Protein 1JFX (pdb70)

CATH classification: 3.20.20.80

Foldseek 3Di:
DCDAAKAFEDACVQPFFQLLQQVVLPHAAYEYEAEEAQDGGGPCQVVCVVRNVVSNHQYEYEYEYQCLRDALLNSLVSCCVTGQAAAADLRYAHYAYEYEQDPPDHGLNPDALVRSVRRVVNNQVNNCVSHVAQHAYEYELVSCCVNNVLALVCQVRHAYEYEDEDDPDGDDGPSHPHHQKYFHAQFDDTTRTPGGTTMMDGDDHPVVRSCNRRVND

Radius of gyration: 15.94 Å; Cα contac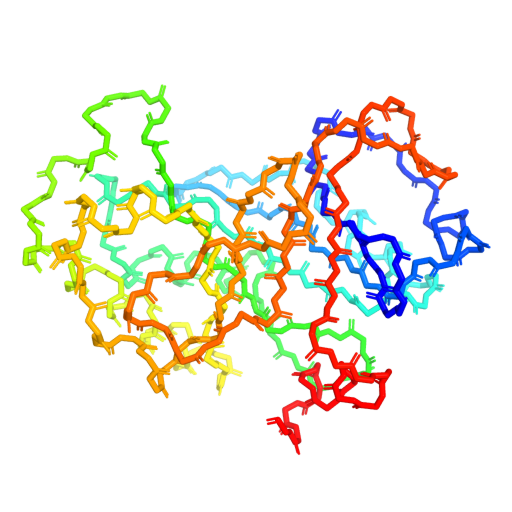ts (8 Å, |Δi|>4): 506; chains: 1; bounding box: 37×33×43 Å

Nearest PDB structures (foldseek):
  1jfx-assembly1_A  TM=1.005E+00  e=3.581E-49  Streptomyces coelicolor
  6zm8-assembly1_A  TM=9.809E-01  e=4.040E-29  Sodiomyces alcalophilus
  6zmv-assembly2_B  TM=9.741E-01  e=3.322E-28  Trichobolus zukalii
  2x8r-assembly6_F  TM=9.655E-01  e=2.732E-27  Aspergillus fumigatus Af293
  4kru-assembly1_A  TM=8.900E-01  e=1.847E-17  Clostridium phage phiSM101

Structure (mmCIF, N/CA/C/O backbone):
data_1JFX
#
_entry.id   1JFX
#
_cell.length_a   111.15
_cell.length_b   38.22
_cell.length_c   51.04
_cell.angle_alpha   90.00
_cell.angle_beta   108.36
_cell.angle_gamma   90.00
#
_symmetry.space_group_name_H-M   'C 1 2 1'
#
loop_
_entity.id
_entity.type
_entity.pdbx_description
1 polymer '1,4-beta-N-Acetylmuramidase M1'
2 non-polymer 'CHLORIDE ION'
3 water water
#
loop_
_atom_site.group_PDB
_atom_site.id
_atom_site.type_symbol
_atom_site.label_atom_id
_atom_site.label_alt_id
_atom_site.label_comp_id
_atom_site.label_asym_id
_atom_site.label_entity_id
_atom_site.label_seq_id
_atom_site.pdbx_PDB_ins_code
_atom_site.Cartn_x
_atom_site.Cartn_y
_atom_site.Cartn_z
_atom_site.occupancy
_atom_site.B_iso_or_equiv
_atom_site.auth_seq_id
_atom_site.auth_comp_id
_atom_site.auth_asym_id
_atom_site.auth_atom_id
_atom_site.pdbx_PDB_model_num
ATOM 1 N N . ASP A 1 1 ? 30.350 20.360 9.459 1.00 10.46 1 ASP A N 1
ATOM 2 C CA . ASP A 1 1 ? 30.894 19.201 8.694 1.00 9.49 1 ASP A CA 1
ATOM 3 C C . ASP A 1 1 ? 30.227 19.265 7.325 1.00 8.18 1 ASP A C 1
ATOM 4 O O . ASP A 1 1 ? 29.033 19.014 7.202 1.00 7.58 1 ASP A O 1
ATOM 9 N N . THR A 1 2 ? 31.010 19.608 6.302 1.00 8.40 2 THR A N 1
ATOM 10 C CA . THR A 1 2 ? 30.480 19.765 4.952 1.00 7.16 2 THR A CA 1
ATOM 11 C C . THR A 1 2 ? 30.518 18.494 4.121 1.00 6.07 2 THR A C 1
ATOM 12 O O . THR A 1 2 ? 30.209 18.530 2.927 1.00 7.64 2 THR A O 1
ATOM 16 N N . SER A 1 3 ? 30.869 17.373 4.740 1.00 6.64 3 SER A N 1
ATOM 17 C CA . SER A 1 3 ? 30.981 16.106 4.004 1.00 5.58 3 SER A CA 1
ATOM 18 C C . SER A 1 3 ? 29.666 15.351 3.791 1.00 6.41 3 SER A C 1
ATOM 19 O O . SER A 1 3 ? 28.673 15.609 4.462 1.00 6.95 3 SER A O 1
ATOM 22 N N . GLY A 1 4 ? 29.681 14.412 2.850 1.00 7.05 4 GLY A N 1
ATOM 23 C CA . GLY A 1 4 ? 28.505 13.607 2.588 1.00 7.70 4 GLY A CA 1
ATOM 24 C C . GLY A 1 4 ? 27.312 14.400 2.080 1.00 7.23 4 GLY A C 1
ATOM 25 O O . GLY A 1 4 ? 27.468 15.443 1.427 1.00 6.98 4 GLY A O 1
ATOM 26 N N . VAL A 1 5 ? 26.119 13.890 2.377 1.00 7.45 5 VAL A N 1
ATOM 27 C CA . VAL A 1 5 ? 24.871 14.509 1.943 1.00 6.40 5 VAL A CA 1
ATOM 28 C C . VAL A 1 5 ? 24.654 15.830 2.701 1.00 7.58 5 VAL A C 1
ATOM 29 O O . VAL A 1 5 ? 24.634 15.868 3.932 1.00 7.88 5 VAL A O 1
ATOM 33 N N . GLN A 1 6 ? 24.480 16.906 1.939 1.00 6.23 6 GLN A N 1
ATOM 34 C CA . GLN A 1 6 ? 24.357 18.259 2.492 1.00 6.45 6 GLN A CA 1
ATOM 35 C C . GLN A 1 6 ? 23.077 18.972 2.094 1.00 6.73 6 GLN A C 1
ATOM 36 O O . GLN A 1 6 ? 22.486 18.670 1.061 1.00 5.93 6 GLN A O 1
ATOM 42 N N . GLY A 1 7 ? 22.666 19.937 2.912 1.00 6.19 7 GLY A N 1
ATOM 43 C CA . GLY A 1 7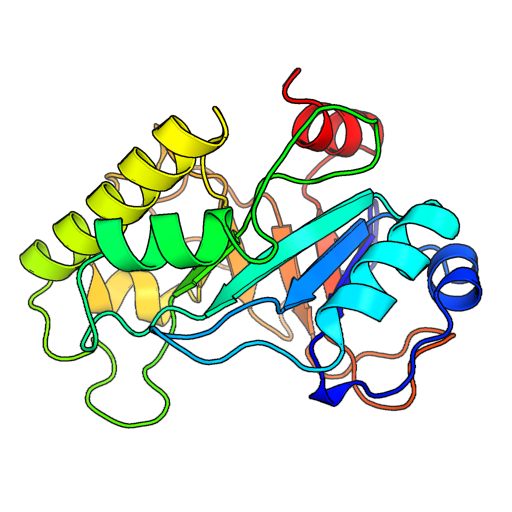 ? 21.462 20.689 2.591 1.00 7.52 7 GLY A CA 1
ATOM 44 C C . GLY A 1 7 ? 21.450 22.033 3.281 1.00 7.53 7 GLY A C 1
ATOM 45 O O . GLY A 1 7 ? 22.423 22.414 3.944 1.00 6.93 7 GLY A O 1
ATOM 46 N N . ILE A 1 8 ? 20.354 22.759 3.120 1.00 6.82 8 ILE A N 1
ATOM 47 C CA . ILE A 1 8 ? 20.201 24.056 3.774 1.00 6.40 8 ILE A CA 1
ATOM 48 C C . ILE A 1 8 ? 18.789 24.170 4.302 1.00 6.95 8 ILE A C 1
ATOM 49 O O . ILE A 1 8 ? 17.958 23.298 4.065 1.00 7.42 8 ILE A O 1
ATOM 54 N N . ASP A 1 9 ? 18.529 25.209 5.082 1.00 7.18 9 ASP A N 1
ATOM 55 C CA . ASP A 1 9 ? 17.159 25.482 5.522 1.00 6.19 9 ASP A CA 1
ATOM 56 C C . ASP A 1 9 ? 17.057 26.988 5.403 1.00 6.35 9 ASP A C 1
ATOM 57 O O . ASP A 1 9 ? 18.044 27.715 5.606 1.00 7.08 9 ASP A O 1
ATOM 62 N N . VAL A 1 10 ? 15.881 27.456 5.012 1.00 5.58 10 VAL A N 1
ATOM 63 C CA . VAL A 1 10 ? 15.688 28.879 4.782 1.00 6.74 10 VAL A CA 1
ATOM 64 C C . VAL A 1 10 ? 14.303 29.344 5.187 1.00 6.38 10 VAL A C 1
ATOM 65 O O . VAL A 1 10 ? 13.406 28.541 5.384 1.00 7.18 10 VAL A O 1
ATOM 69 N N . SER A 1 11 ? 14.155 30.664 5.288 1.00 6.86 11 SER A N 1
ATOM 70 C CA . SER A 1 11 ? 12.885 31.297 5.605 1.00 8.26 11 SER A CA 1
ATOM 71 C C . SER A 1 11 ? 12.888 32.599 4.811 1.00 7.59 11 SER A C 1
ATOM 72 O O . SER A 1 11 ? 13.782 32.827 3.994 1.00 7.44 11 SER A O 1
ATOM 75 N N . HIS A 1 12 ? 11.906 33.461 5.050 1.00 8.69 12 HIS A N 1
ATOM 76 C CA . HIS A 1 12 ? 11.851 34.715 4.304 1.00 9.44 12 HIS A CA 1
ATOM 77 C C . HIS A 1 12 ? 13.115 35.551 4.533 1.00 9.68 12 HIS A C 1
ATOM 78 O O . HIS A 1 12 ? 13.428 36.426 3.728 1.00 11.20 12 HIS A O 1
ATOM 85 N N . TRP A 1 13 ? 13.847 35.286 5.611 1.00 10.44 13 TRP A N 1
ATOM 86 C CA . TRP A 1 13 ? 15.068 36.057 5.873 1.00 11.81 13 TRP A CA 1
ATOM 87 C C . TRP A 1 13 ? 16.095 35.910 4.752 1.00 11.09 13 TRP A C 1
ATOM 88 O O . TRP A 1 13 ? 16.947 36.786 4.565 1.00 12.99 13 TRP A O 1
ATOM 99 N N . GLN A 1 14 ? 16.029 34.803 4.020 1.00 10.78 14 GLN A N 1
ATOM 100 C CA . GLN A 1 14 ? 16.964 34.563 2.930 1.00 11.20 14 GLN A CA 1
ATOM 101 C C . GLN A 1 14 ? 16.576 35.234 1.613 1.00 12.40 14 GLN A C 1
ATOM 102 O O . GLN A 1 14 ? 17.312 35.143 0.629 1.00 14.16 14 GLN A O 1
ATOM 108 N N . GLY A 1 15 ? 15.432 35.916 1.599 1.00 11.35 15 GLY A N 1
ATOM 109 C CA . GLY A 1 15 ? 14.991 36.627 0.408 1.00 11.48 15 GLY A CA 1
ATOM 110 C C . GLY A 1 15 ? 14.746 35.783 -0.828 1.00 10.96 15 GLY A C 1
ATOM 111 O O . GLY A 1 15 ? 14.270 34.648 -0.733 1.00 11.85 15 GLY A O 1
ATOM 112 N N . SER A 1 16 ? 15.062 36.343 -1.994 1.00 9.35 16 SER A N 1
ATOM 113 C CA . SER A 1 16 ? 14.881 35.642 -3.265 1.00 10.25 16 SER A CA 1
ATOM 114 C C . SER A 1 16 ? 16.004 34.636 -3.464 1.00 8.91 16 SER A C 1
ATOM 115 O O . SER A 1 16 ? 17.176 34.997 -3.462 1.00 9.55 16 SER A O 1
ATOM 118 N N . ILE A 1 17 ? 15.638 33.374 -3.653 1.00 8.20 17 ILE A N 1
ATOM 119 C CA . ILE A 1 17 ? 16.614 32.299 -3.820 1.00 7.95 17 ILE A CA 1
ATOM 120 C C . ILE A 1 17 ? 16.583 31.672 -5.207 1.00 7.76 17 ILE A C 1
ATOM 121 O O . ILE A 1 17 ? 15.509 31.401 -5.749 1.00 8.23 17 ILE A O 1
ATOM 126 N N . ASN A 1 18 ? 17.760 31.460 -5.790 1.00 7.49 18 ASN A N 1
ATOM 127 C CA . ASN A 1 18 ? 17.835 30.797 -7.087 1.00 7.56 18 ASN A CA 1
ATOM 128 C C . ASN A 1 18 ? 18.121 29.334 -6.755 1.00 7.79 18 ASN A C 1
ATOM 129 O O . ASN A 1 18 ? 19.272 28.955 -6.490 1.00 7.05 18 ASN A O 1
ATOM 134 N N . TRP A 1 19 ? 17.074 28.515 -6.749 1.00 6.73 19 TRP A N 1
ATOM 135 C CA . TRP A 1 19 ? 17.240 27.114 -6.395 1.00 7.27 19 TRP A CA 1
ATOM 136 C C . TRP A 1 19 ? 18.044 26.265 -7.364 1.00 6.98 19 TRP A C 1
ATOM 137 O O . TRP A 1 19 ? 18.628 25.257 -6.957 1.00 7.25 19 TRP A O 1
ATOM 148 N N . SER A 1 20 ? 18.110 26.650 -8.636 1.00 7.88 20 SER A N 1
ATOM 149 C CA . SER A 1 20 ? 18.925 25.863 -9.550 1.00 7.53 20 SER A CA 1
ATOM 150 C C . SER A 1 20 ? 20.381 26.043 -9.115 1.00 8.33 20 SER A C 1
ATOM 151 O O . SER A 1 20 ? 21.198 25.129 -9.241 1.00 8.71 20 SER A O 1
ATOM 154 N N . SER A 1 21 ? 20.706 27.220 -8.586 1.00 8.62 21 SER A N 1
ATOM 155 C CA . SER A 1 21 ? 22.065 27.455 -8.115 1.00 7.84 21 SER A CA 1
ATOM 156 C C . SER A 1 21 ? 22.355 26.692 -6.839 1.00 8.20 21 SER A C 1
ATOM 157 O O . SER A 1 21 ? 23.492 26.247 -6.623 1.00 8.37 21 SER A O 1
ATOM 160 N N . VAL A 1 22 ? 21.340 26.540 -5.994 1.00 6.37 22 VAL A N 1
ATOM 161 C CA . VAL A 1 22 ? 21.511 25.800 -4.737 1.00 6.99 22 VAL A CA 1
ATOM 162 C C . VAL A 1 22 ? 21.819 24.342 -5.088 1.00 7.85 22 VAL A C 1
ATOM 163 O O . VAL A 1 22 ? 22.695 23.709 -4.494 1.00 7.38 22 VAL A O 1
ATOM 167 N N . LYS A 1 23 ? 21.087 23.813 -6.063 1.00 6.68 23 LYS A N 1
ATOM 168 C CA . LYS A 1 23 ? 21.296 22.443 -6.507 1.00 7.62 23 LYS A CA 1
ATOM 169 C C . LYS A 1 23 ? 22.674 22.279 -7.153 1.00 7.94 23 LYS A C 1
ATOM 170 O O . LYS A 1 23 ? 23.388 21.324 -6.856 1.00 9.09 23 LYS A O 1
ATOM 176 N N . SER A 1 24 ? 23.059 23.204 -8.032 1.00 8.49 24 SER A N 1
ATOM 177 C CA . SER A 1 24 ? 24.362 23.041 -8.689 1.00 9.90 24 SER A CA 1
ATOM 178 C C . SER A 1 24 ? 25.530 23.227 -7.718 1.00 10.69 24 SER A C 1
ATOM 179 O O . SER A 1 24 ? 26.644 22.768 -7.987 1.00 11.50 24 SER A O 1
ATOM 182 N N . ALA A 1 25 ? 25.265 23.886 -6.595 1.00 10.10 25 ALA A N 1
ATOM 183 C CA . ALA A 1 25 ? 26.270 24.083 -5.553 1.00 9.31 25 ALA A CA 1
ATOM 184 C C . ALA A 1 25 ? 26.556 22.749 -4.852 1.00 9.72 25 ALA A C 1
ATOM 185 O O . ALA A 1 25 ? 27.512 22.648 -4.081 1.00 11.79 25 ALA A O 1
ATOM 187 N N . GLY A 1 26 ? 25.709 21.751 -5.101 1.00 8.92 26 GLY A N 1
ATOM 188 C CA . GLY A 1 26 ? 25.891 20.439 -4.509 1.00 8.75 26 GLY A CA 1
ATOM 189 C C . GLY A 1 26 ? 24.930 20.065 -3.393 1.00 9.24 26 GLY A C 1
ATOM 190 O O . GLY A 1 26 ? 25.077 19.013 -2.775 1.00 11.01 26 GLY A O 1
ATOM 191 N N . MET A 1 27 ? 23.953 20.917 -3.114 1.00 8.33 27 MET A N 1
ATOM 192 C CA . MET A 1 27 ? 22.985 20.619 -2.062 1.00 7.31 27 MET A CA 1
ATOM 193 C C . MET A 1 27 ? 22.001 19.560 -2.541 1.00 7.52 27 MET A C 1
ATOM 194 O O . MET A 1 27 ? 21.563 19.581 -3.701 1.00 7.94 27 MET A O 1
ATOM 199 N N . SER A 1 28 ? 21.654 18.645 -1.641 1.00 6.76 28 SER A N 1
ATOM 200 C CA . SER A 1 28 ? 20.711 17.566 -1.940 1.00 7.82 28 SER A CA 1
ATOM 201 C C . SER A 1 28 ? 19.313 17.806 -1.361 1.00 7.79 28 SER A C 1
ATOM 202 O O . SER A 1 28 ? 18.316 17.304 -1.897 1.00 8.47 28 SER A O 1
ATOM 205 N N . PHE A 1 29 ? 19.238 18.562 -0.270 1.00 8.36 29 PHE A N 1
ATOM 206 C CA . PHE A 1 29 ? 17.961 18.774 0.395 1.00 7.01 29 PHE A CA 1
ATOM 207 C C . PHE A 1 29 ? 17.829 20.149 1.030 1.00 7.15 29 PHE A C 1
ATOM 208 O O . PHE A 1 29 ? 18.804 20.887 1.163 1.00 6.74 29 PHE A O 1
ATOM 216 N N . ALA A 1 30 ? 16.599 20.480 1.409 1.00 6.07 30 ALA A N 1
ATOM 217 C CA . ALA A 1 30 ? 16.328 21.737 2.074 1.00 6.82 30 ALA A CA 1
ATOM 218 C C . ALA A 1 30 ? 15.037 21.692 2.879 1.00 6.86 30 ALA A C 1
ATOM 219 O O . ALA A 1 30 ? 14.088 21.008 2.509 1.00 8.01 30 ALA A O 1
ATOM 221 N N . TYR A 1 31 ? 15.033 22.406 4.001 1.00 6.60 31 TYR A N 1
ATOM 222 C CA . TYR A 1 31 ? 13.819 22.580 4.786 1.00 6.56 31 TYR A CA 1
ATOM 223 C C . TYR A 1 31 ? 13.501 24.064 4.631 1.00 7.02 31 TYR A C 1
ATOM 224 O O . TYR A 1 31 ? 14.394 24.912 4.659 1.00 7.27 31 TYR A O 1
ATOM 233 N N . ILE A 1 32 ? 12.217 24.355 4.442 1.00 6.58 32 ILE A N 1
ATOM 234 C CA . ILE A 1 32 ? 11.722 25.706 4.174 1.00 5.51 32 ILE A CA 1
ATOM 235 C C . ILE A 1 32 ? 10.663 26.126 5.197 1.00 5.45 32 ILE A C 1
ATOM 236 O O . ILE A 1 32 ? 9.708 25.391 5.435 1.00 6.42 32 ILE A O 1
ATOM 241 N N . LYS A 1 33 ? 10.809 27.306 5.792 1.00 5.25 33 LYS A N 1
ATOM 242 C CA . LYS A 1 33 ? 9.822 27.718 6.777 1.00 5.69 33 LYS A CA 1
ATOM 243 C C . LYS A 1 33 ? 8.463 27.957 6.131 1.00 6.16 33 LYS A C 1
ATOM 244 O O . LYS A 1 33 ? 8.358 28.636 5.107 1.00 6.34 33 LYS A O 1
ATOM 250 N N . ALA A 1 34 ? 7.435 27.390 6.753 1.00 6.79 34 ALA A N 1
ATOM 251 C CA . ALA A 1 34 ? 6.076 27.537 6.277 1.00 7.00 34 ALA A CA 1
ATOM 252 C C . ALA A 1 34 ? 5.223 28.366 7.220 1.00 9.24 34 ALA A C 1
ATOM 253 O O . ALA A 1 34 ? 4.742 29.434 6.857 1.00 12.18 34 ALA A O 1
ATOM 255 N N . THR A 1 35 ? 5.046 27.867 8.435 1.00 7.99 35 THR A N 1
ATOM 256 C CA . THR A 1 35 ? 4.181 28.513 9.412 1.00 7.15 35 THR A CA 1
ATOM 257 C C . THR A 1 35 ? 4.866 28.724 10.760 1.00 7.32 35 THR A C 1
ATOM 258 O O . THR A 1 35 ? 5.919 28.155 11.032 1.00 7.74 35 THR A O 1
ATOM 262 N N . GLU A 1 36 ? 4.243 29.559 11.591 1.00 6.81 36 GLU A N 1
ATOM 263 C CA . GLU A 1 36 ? 4.715 29.820 12.941 1.00 7.30 36 GLU A CA 1
ATOM 264 C C . GLU A 1 36 ? 3.487 30.115 13.798 1.00 7.79 36 GLU A C 1
ATOM 265 O O . GLU A 1 36 ? 2.539 30.777 13.357 1.00 8.67 36 GLU A O 1
ATOM 271 N N . GLY A 1 37 ? 3.498 29.610 15.019 1.00 7.76 37 GLY A N 1
ATOM 272 C CA . GLY A 1 37 ? 2.365 29.835 15.903 1.00 8.21 37 GLY A CA 1
ATOM 273 C C . GLY A 1 37 ? 1.039 29.420 15.291 1.00 8.57 37 GLY A C 1
ATOM 274 O O . GLY A 1 37 ? 0.939 28.396 14.611 1.00 8.17 37 GLY A O 1
ATOM 275 N N . THR A 1 38 ? 0.015 30.235 15.520 1.00 8.18 38 THR A N 1
ATOM 276 C CA . THR A 1 38 ? -1.317 29.938 15.025 1.00 8.35 38 THR A CA 1
ATOM 277 C C . THR A 1 38 ? -1.707 30.651 13.745 1.00 9.34 38 THR A C 1
ATOM 278 O O . THR A 1 38 ? -2.663 30.236 13.089 1.00 8.77 38 THR A O 1
ATOM 282 N N . ASN A 1 39 ? -1.008 31.730 13.395 1.00 9.30 39 ASN A N 1
ATOM 283 C CA . ASN A 1 39 ? -1.424 32.478 12.214 1.00 10.25 39 ASN A CA 1
ATOM 284 C C . ASN A 1 39 ? -0.349 33.165 11.399 1.00 10.89 39 ASN A C 1
ATOM 285 O O . ASN A 1 39 ? -0.647 34.074 10.619 1.00 11.21 39 ASN A O 1
ATOM 290 N N . TYR A 1 40 ? 0.899 32.747 11.559 1.00 10.37 40 TYR A N 1
ATOM 291 C CA . TYR A 1 40 ? 1.951 33.344 10.766 1.00 9.32 40 TYR A CA 1
ATOM 292 C C . TYR A 1 40 ? 2.252 32.393 9.614 1.00 9.22 40 TYR A C 1
ATOM 293 O O . TYR A 1 40 ? 2.329 31.182 9.820 1.00 9.57 40 TYR A O 1
ATOM 302 N N . LYS A 1 41 ? 2.407 32.944 8.410 1.00 8.71 41 LYS A N 1
ATOM 303 C CA . LYS A 1 41 ? 2.755 32.154 7.230 1.00 9.73 41 LYS A CA 1
ATOM 304 C C . LYS A 1 41 ? 3.926 32.862 6.566 1.00 9.99 41 LYS A C 1
ATOM 305 O O . LYS A 1 41 ? 3.864 34.064 6.314 1.00 10.48 41 LYS A O 1
ATOM 311 N N . ASP A 1 42 ? 4.997 32.122 6.298 1.00 8.54 42 ASP A N 1
ATOM 312 C CA . ASP A 1 42 ? 6.177 32.698 5.668 1.00 10.81 42 ASP A CA 1
ATOM 313 C C . ASP A 1 42 ? 5.825 33.155 4.247 1.00 9.90 42 ASP A C 1
ATOM 314 O O . ASP A 1 42 ? 5.328 32.364 3.434 1.00 10.07 42 ASP A O 1
ATOM 319 N N . ASP A 1 43 ? 6.090 34.426 3.946 1.00 10.15 43 ASP A N 1
ATOM 320 C CA . ASP A 1 43 ? 5.753 34.970 2.632 1.00 11.99 43 ASP A CA 1
ATOM 321 C C . ASP A 1 43 ? 6.496 34.381 1.450 1.00 11.42 43 ASP A C 1
ATOM 322 O O . ASP A 1 43 ? 6.009 34.473 0.325 1.00 12.17 43 ASP A O 1
ATOM 327 N N . ARG A 1 44 ? 7.660 33.785 1.699 1.00 10.86 44 ARG A N 1
ATOM 328 C CA . ARG A 1 44 ? 8.452 33.199 0.619 1.00 9.85 44 ARG A CA 1
ATOM 329 C C . ARG A 1 44 ? 8.206 31.703 0.488 1.00 9.20 44 ARG A C 1
ATOM 330 O O . ARG A 1 44 ? 8.745 31.079 -0.420 1.00 8.31 44 ARG A O 1
ATOM 338 N N . PHE A 1 45 ? 7.399 31.130 1.380 1.00 8.50 45 PHE A N 1
ATOM 339 C CA . PHE A 1 45 ? 7.168 29.684 1.349 1.00 8.87 45 PHE A CA 1
ATOM 340 C C . PHE A 1 45 ? 6.729 29.055 0.032 1.00 8.40 45 PHE A C 1
ATOM 341 O O . PHE A 1 45 ? 7.362 28.117 -0.438 1.00 7.09 45 PHE A O 1
ATOM 349 N N . SER A 1 46 ? 5.633 29.544 -0.548 1.00 9.55 46 SER A N 1
ATOM 350 C CA . SER A 1 46 ? 5.139 28.966 -1.791 1.00 10.09 46 SER A CA 1
ATOM 351 C C . SER A 1 46 ? 6.152 28.945 -2.922 1.00 8.96 46 SER A C 1
ATOM 352 O O . SER A 1 46 ? 6.292 27.935 -3.619 1.00 8.52 46 SER A O 1
ATOM 355 N N . ALA A 1 47 ? 6.858 30.054 -3.106 1.00 9.18 47 ALA A N 1
ATOM 356 C CA . ALA A 1 47 ? 7.843 30.118 -4.171 1.00 8.28 47 ALA A CA 1
ATOM 357 C C . ALA A 1 47 ? 9.013 29.192 -3.863 1.00 7.59 47 ALA A C 1
ATOM 358 O O . ALA A 1 47 ? 9.477 28.473 -4.737 1.00 6.70 47 ALA A O 1
ATOM 360 N N . ASN A 1 48 ? 9.488 29.190 -2.623 1.00 7.61 48 ASN A N 1
ATOM 361 C CA . ASN A 1 48 ? 10.610 28.319 -2.291 1.00 6.70 48 ASN A CA 1
ATOM 362 C C . ASN A 1 48 ? 10.242 26.852 -2.479 1.00 6.59 48 ASN A C 1
ATOM 363 O O . ASN A 1 48 ? 10.995 26.072 -3.050 1.00 7.73 48 ASN A O 1
ATOM 368 N N . TYR A 1 49 ? 9.064 26.489 -1.990 1.00 7.30 49 TYR A N 1
ATOM 369 C CA . TYR A 1 49 ? 8.594 25.116 -2.066 1.00 8.97 49 TYR A CA 1
ATOM 370 C C . TYR A 1 49 ? 8.479 24.661 -3.519 1.00 7.90 49 TYR A C 1
ATOM 371 O O . TYR A 1 49 ? 8.850 23.538 -3.859 1.00 8.02 49 TYR A O 1
ATOM 380 N N . THR A 1 50 ? 7.974 25.548 -4.371 1.00 6.95 50 THR A N 1
ATOM 381 C CA . THR A 1 50 ? 7.815 25.228 -5.785 1.00 6.66 50 THR A CA 1
ATOM 382 C C . THR A 1 50 ? 9.163 25.146 -6.487 1.00 7.65 50 THR A C 1
ATOM 383 O O . THR A 1 50 ? 9.473 24.150 -7.167 1.00 6.92 50 THR A O 1
ATOM 387 N N . ASN A 1 51 ? 9.972 26.190 -6.310 1.00 7.30 51 ASN A N 1
ATOM 388 C CA . ASN A 1 51 ? 11.259 26.264 -6.984 1.00 7.60 51 ASN A CA 1
ATOM 389 C C . ASN A 1 51 ? 12.285 25.236 -6.517 1.00 6.99 51 ASN A C 1
ATOM 390 O O . ASN A 1 51 ? 13.076 24.746 -7.315 1.00 6.77 51 ASN A O 1
ATOM 395 N N . ALA A 1 52 ? 12.276 24.906 -5.237 1.00 6.95 52 ALA A N 1
ATOM 396 C CA . ALA A 1 52 ? 13.206 23.888 -4.751 1.00 7.39 52 ALA A CA 1
ATOM 397 C C . ALA A 1 52 ? 12.840 22.565 -5.423 1.00 7.43 52 ALA A C 1
ATOM 398 O O . ALA A 1 52 ? 13.712 21.836 -5.894 1.00 7.07 52 ALA A O 1
ATOM 400 N N . TYR A 1 53 ? 11.546 22.259 -5.484 1.00 6.94 53 TYR A N 1
ATOM 401 C CA . TYR A 1 53 ? 11.100 21.017 -6.114 1.00 7.47 53 TYR A CA 1
ATOM 402 C C . TYR A 1 53 ? 11.514 20.999 -7.588 1.00 6.86 53 TYR A C 1
ATOM 403 O O . TYR A 1 53 ? 12.089 20.026 -8.064 1.00 7.80 53 TYR A O 1
ATOM 412 N N . ASN A 1 54 ? 11.237 22.080 -8.309 1.00 8.18 54 ASN A N 1
ATOM 413 C CA . ASN A 1 54 ? 11.575 22.102 -9.730 1.00 7.24 54 ASN A CA 1
ATOM 414 C C . ASN A 1 54 ? 13.072 21.970 -9.989 1.00 8.35 54 ASN A C 1
ATOM 415 O O . ASN A 1 54 ? 13.492 21.454 -11.027 1.00 8.67 54 ASN A O 1
ATOM 420 N N . ALA A 1 55 ? 13.884 22.429 -9.041 1.00 7.23 55 ALA A N 1
ATOM 421 C CA . ALA A 1 55 ? 15.334 22.347 -9.203 1.00 7.70 55 ALA A CA 1
ATOM 422 C C . ALA A 1 55 ? 15.881 20.966 -8.869 1.00 8.56 55 ALA A C 1
ATOM 423 O O . ALA A 1 55 ? 17.071 20.712 -9.054 1.00 9.14 55 ALA A O 1
ATOM 425 N N . GLY A 1 56 ? 15.022 20.090 -8.356 1.00 8.45 56 GLY A N 1
ATOM 426 C CA . GLY A 1 56 ? 15.451 18.745 -8.022 1.00 9.35 56 GLY A CA 1
ATOM 427 C C . GLY A 1 56 ? 15.952 18.561 -6.602 1.00 9.93 56 GLY A C 1
ATOM 428 O O . GLY A 1 56 ? 16.583 17.549 -6.292 1.00 10.06 56 GLY A O 1
ATOM 429 N N . ILE A 1 57 ? 15.669 19.536 -5.745 1.00 9.54 57 ILE A N 1
ATOM 430 C CA . ILE A 1 57 ? 16.069 19.473 -4.340 1.00 8.66 57 ILE A CA 1
ATOM 431 C C . ILE A 1 57 ? 15.000 18.674 -3.579 1.00 8.35 57 ILE A C 1
ATOM 432 O O . ILE A 1 57 ? 13.799 18.881 -3.784 1.00 9.04 57 ILE A O 1
ATOM 437 N N . ILE A 1 58 ? 15.425 17.733 -2.737 1.00 6.81 58 ILE A N 1
ATOM 438 C CA . ILE A 1 58 ? 14.491 16.959 -1.908 1.00 7.36 58 ILE A CA 1
ATOM 439 C C . ILE A 1 58 ? 14.193 17.956 -0.788 1.00 7.67 58 ILE A C 1
ATOM 440 O O . ILE A 1 58 ? 15.076 18.325 -0.023 1.00 7.84 58 ILE A O 1
ATOM 445 N N . ARG A 1 59 ? 12.948 18.404 -0.700 1.00 6.56 59 ARG A N 1
ATOM 446 C CA . ARG A 1 59 ? 12.612 19.452 0.247 1.00 6.90 59 ARG A CA 1
ATOM 447 C C . ARG A 1 59 ? 11.400 19.219 1.111 1.00 6.59 59 ARG A C 1
ATOM 448 O O . ARG A 1 59 ? 10.486 18.496 0.721 1.00 6.54 59 ARG A O 1
ATOM 456 N N . GLY A 1 60 ? 11.406 19.857 2.279 1.00 6.57 60 GLY A N 1
ATOM 457 C CA . GLY A 1 60 ? 10.295 19.740 3.212 1.00 7.16 60 GLY A CA 1
ATOM 458 C C . GLY A 1 60 ? 10.007 21.096 3.836 1.00 6.99 60 GLY A C 1
ATOM 459 O O . GLY A 1 60 ? 10.723 22.069 3.583 1.00 7.43 60 GLY A O 1
ATOM 460 N N . ALA A 1 61 ? 8.959 21.160 4.648 1.00 6.14 61 ALA A N 1
ATOM 461 C CA . ALA A 1 61 ? 8.550 22.405 5.307 1.00 6.42 61 ALA A CA 1
ATOM 462 C C . ALA A 1 61 ? 8.722 22.296 6.815 1.00 6.47 61 ALA A C 1
ATOM 463 O O . ALA A 1 61 ? 8.760 21.193 7.361 1.00 6.83 61 ALA A O 1
ATOM 465 N N . TYR A 1 62 ? 8.840 23.432 7.493 1.00 6.55 62 TYR A N 1
ATOM 466 C CA . TYR A 1 62 ? 8.922 23.384 8.950 1.00 6.09 62 TYR A CA 1
ATOM 467 C C . TYR A 1 62 ? 7.985 24.400 9.594 1.00 6.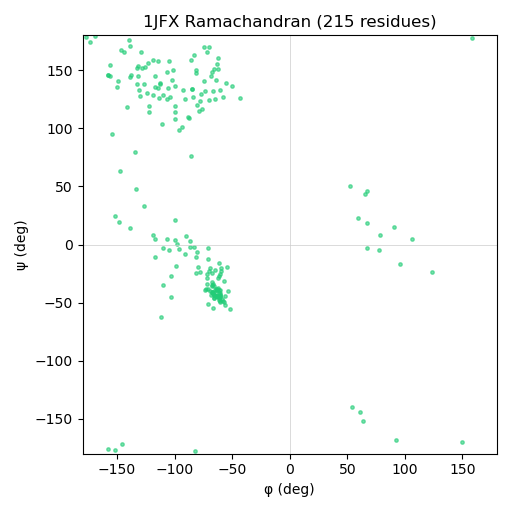23 62 TYR A C 1
ATOM 468 O O . TYR A 1 62 ? 7.638 25.435 9.004 1.00 6.56 62 TYR A O 1
ATOM 477 N N . HIS A 1 63 ? 7.546 24.061 10.795 1.00 5.74 63 HIS A N 1
ATOM 478 C CA . HIS A 1 63 ? 6.653 24.899 11.584 1.00 5.11 63 HIS A CA 1
ATOM 479 C C . HIS A 1 63 ? 7.374 25.383 12.821 1.00 7.65 63 HIS A C 1
ATOM 480 O O . HIS A 1 63 ? 7.917 24.561 13.568 1.00 6.88 63 HIS A O 1
ATOM 487 N N . PHE A 1 64 ? 7.397 26.700 13.037 1.00 7.01 64 PHE A N 1
ATOM 488 C CA . PHE A 1 64 ? 8.019 27.232 14.246 1.00 7.32 64 PHE A CA 1
ATOM 489 C C . PHE A 1 64 ? 6.936 27.237 15.335 1.00 7.29 64 PHE A C 1
ATOM 490 O O . PHE A 1 64 ? 5.979 28.017 15.298 1.00 7.20 64 PHE A O 1
ATOM 498 N N . ALA A 1 65 ? 7.084 26.339 16.300 1.00 7.15 65 ALA A N 1
ATOM 499 C CA . ALA A 1 65 ? 6.108 26.210 17.376 1.00 7.69 65 ALA A CA 1
ATOM 500 C C . ALA A 1 65 ? 6.042 27.371 18.359 1.00 7.62 65 ALA A C 1
ATOM 501 O O . ALA A 1 65 ? 7.052 27.965 18.690 1.00 7.07 65 ALA A O 1
ATOM 503 N N . ARG A 1 66 ? 4.833 27.663 18.834 1.00 8.69 66 ARG A N 1
ATOM 504 C CA . ARG A 1 66 ? 4.627 28.652 19.893 1.00 8.18 66 ARG A CA 1
ATOM 505 C C . ARG A 1 66 ? 3.656 27.895 20.807 1.00 7.94 66 ARG A C 1
ATOM 506 O O . ARG A 1 66 ? 2.441 28.120 20.780 1.00 9.61 66 ARG A O 1
ATOM 514 N N . PRO A 1 67 ? 4.184 26.979 21.628 1.00 8.04 67 PRO A N 1
ATOM 515 C CA . PRO A 1 67 ? 3.352 26.181 22.531 1.00 9.02 67 PRO A CA 1
ATOM 516 C C . PRO A 1 67 ? 2.425 26.936 23.482 1.00 9.86 67 PRO A C 1
ATOM 517 O O . PRO A 1 67 ? 1.474 26.358 23.995 1.00 12.21 67 PRO A O 1
ATOM 521 N N . ASN A 1 68 ? 2.702 28.215 23.725 1.00 9.49 68 ASN A N 1
ATOM 522 C CA . ASN A 1 68 ? 1.863 29.024 24.614 1.00 10.56 68 ASN A CA 1
ATOM 523 C C . ASN A 1 68 ? 0.579 29.466 23.919 1.00 10.65 68 ASN A C 1
ATOM 524 O O . ASN A 1 68 ? -0.411 29.761 24.578 1.00 10.69 68 ASN A O 1
ATOM 529 N N . ALA A 1 69 ? 0.611 29.507 22.588 1.00 10.68 69 ALA A N 1
ATOM 530 C CA . ALA A 1 69 ? -0.500 30.023 21.800 1.00 10.74 69 ALA A CA 1
ATOM 531 C C . ALA A 1 69 ? -1.695 29.132 21.501 1.00 10.35 69 ALA A C 1
ATOM 532 O O . ALA A 1 69 ? -2.786 29.643 21.247 1.00 11.32 69 ALA A O 1
ATOM 534 N N . SER A 1 70 ? -1.497 27.823 21.519 1.00 10.05 70 SER A N 1
ATOM 535 C CA . SER A 1 70 ? -2.574 26.876 21.240 1.00 10.28 70 SER A CA 1
ATOM 536 C C . SER A 1 70 ? -2.006 25.495 21.506 1.00 9.82 70 SER A C 1
ATOM 537 O O . SER A 1 70 ? -0.815 25.361 21.775 1.00 11.16 70 SER A O 1
ATOM 540 N N . SER A 1 71 ? -2.849 24.476 21.428 1.00 10.13 71 SER A N 1
ATOM 541 C CA . SER A 1 71 ? -2.416 23.105 21.679 1.00 8.94 71 SER A CA 1
ATOM 542 C C . SER A 1 71 ? -1.539 22.556 20.560 1.00 9.76 71 SER A C 1
ATOM 543 O O . SER A 1 71 ? -1.481 23.126 19.470 1.00 8.99 71 SER A O 1
ATOM 546 N N . GLY A 1 72 ? -0.870 21.443 20.845 1.00 8.97 72 GLY A N 1
ATOM 547 C CA . GLY A 1 72 ? -0.020 20.806 19.852 1.00 8.43 72 GLY A CA 1
ATOM 548 C C . GLY A 1 72 ? -0.885 20.287 18.719 1.00 8.04 72 GLY A C 1
ATOM 549 O O . GLY A 1 72 ? -0.485 20.300 17.557 1.00 8.14 72 GLY A O 1
ATOM 550 N N . THR A 1 73 ? -2.079 19.813 19.057 1.00 7.01 73 THR A N 1
ATOM 551 C CA . THR A 1 73 ? -2.990 19.326 18.032 1.00 7.84 73 THR A CA 1
ATOM 552 C C . THR A 1 73 ? -3.350 20.457 17.072 1.00 7.97 73 THR A C 1
ATOM 553 O O . THR A 1 73 ? -3.293 20.287 15.852 1.00 7.50 73 THR A O 1
ATOM 557 N N . ALA A 1 74 ? -3.720 21.615 17.621 1.00 7.07 74 ALA A N 1
ATOM 558 C CA . ALA A 1 74 ? -4.107 22.747 16.779 1.00 7.49 74 ALA A CA 1
ATOM 559 C C . ALA A 1 74 ? -3.000 23.231 15.846 1.00 6.90 74 ALA A C 1
ATOM 560 O O . ALA A 1 74 ? -3.251 23.514 14.672 1.00 8.43 74 ALA A O 1
ATOM 562 N N . GLN A 1 75 ? -1.775 23.340 16.350 1.00 6.49 75 GLN A N 1
ATOM 563 C CA . GLN A 1 75 ? -0.710 23.808 15.485 1.00 6.08 75 GLN A CA 1
ATOM 564 C C . GLN A 1 75 ? -0.305 22.760 14.448 1.00 6.45 75 GLN A C 1
ATOM 565 O O . GLN A 1 75 ? 0.128 23.123 13.361 1.00 6.86 75 GLN A O 1
ATOM 571 N N . ALA A 1 76 ? -0.469 21.473 14.766 1.00 6.02 76 ALA A N 1
ATOM 572 C CA . ALA A 1 76 ? -0.139 20.431 13.787 1.00 5.92 76 ALA A CA 1
ATOM 573 C C . ALA A 1 76 ? -1.135 20.518 12.619 1.00 7.94 76 ALA A C 1
ATOM 574 O O . ALA A 1 76 ? -0.744 20.373 11.452 1.00 7.87 76 ALA A O 1
ATOM 576 N N . ASP A 1 77 ? -2.414 20.743 12.919 1.00 7.41 77 ASP A N 1
ATOM 577 C CA . ASP A 1 77 ? -3.411 20.857 11.850 1.00 7.03 77 ASP A CA 1
ATOM 578 C C . ASP A 1 77 ? -3.125 22.109 11.007 1.00 6.50 77 ASP A C 1
ATOM 579 O O . ASP A 1 77 ? -3.184 22.065 9.774 1.00 7.11 77 ASP A O 1
ATOM 584 N N . TYR A 1 78 ? -2.813 23.222 11.666 1.00 6.83 78 TYR A N 1
ATOM 585 C CA . TYR A 1 78 ? -2.514 24.465 10.962 1.00 6.51 78 TYR A CA 1
ATOM 586 C C . TYR A 1 78 ? -1.345 24.237 9.996 1.00 7.29 78 TYR A C 1
ATOM 587 O O . TYR A 1 78 ? -1.410 24.591 8.825 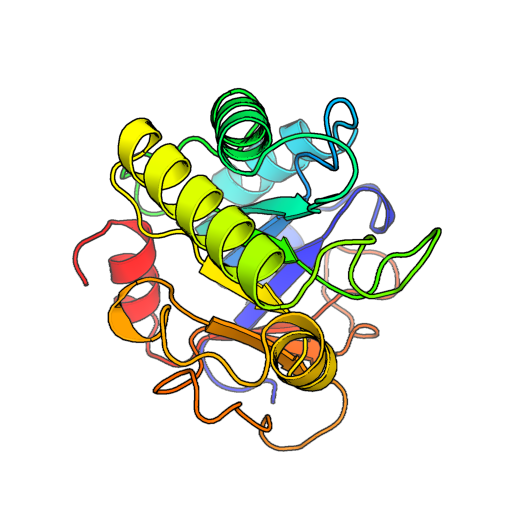1.00 7.95 78 TYR A O 1
ATOM 596 N N . PHE A 1 79 ? -0.283 23.617 10.498 1.00 6.62 79 PHE A N 1
ATOM 597 C CA . PHE A 1 79 ? 0.890 23.310 9.684 1.00 7.61 79 PHE A CA 1
ATOM 598 C C . PHE A 1 79 ? 0.544 22.381 8.513 1.00 6.97 79 PHE A C 1
ATOM 599 O O . PHE A 1 79 ? 0.903 22.644 7.361 1.00 7.87 79 PHE A O 1
ATOM 607 N N . ALA A 1 80 ? -0.162 21.293 8.808 1.00 6.89 80 ALA A N 1
ATOM 608 C CA . ALA A 1 80 ? -0.517 20.328 7.766 1.00 7.31 80 ALA A CA 1
ATOM 609 C C . ALA A 1 80 ? -1.395 20.923 6.666 1.00 8.24 80 ALA A C 1
ATOM 610 O O . ALA A 1 80 ? -1.364 20.451 5.523 1.00 9.30 80 ALA A O 1
ATOM 612 N N . SER A 1 81 ? -2.169 21.953 6.998 1.00 8.27 81 SER A N 1
ATOM 613 C CA . SER A 1 81 ? -3.039 22.591 6.012 1.00 7.75 81 SER A CA 1
ATOM 614 C C . SER A 1 81 ? -2.363 23.753 5.294 1.00 8.49 81 SER A C 1
ATOM 615 O O . SER A 1 81 ? -2.907 24.294 4.319 1.00 8.37 81 SER A O 1
ATOM 618 N N . ASN A 1 82 ? -1.177 24.133 5.763 1.00 7.17 82 ASN A N 1
ATOM 619 C CA . ASN A 1 82 ? -0.497 25.280 5.183 1.00 8.16 82 ASN A CA 1
ATOM 620 C C . ASN A 1 82 ? 0.972 25.088 4.860 1.00 8.36 82 ASN A C 1
ATOM 621 O O . ASN A 1 82 ? 1.819 25.926 5.189 1.00 9.38 82 ASN A O 1
ATOM 626 N N . GLY A 1 83 ? 1.268 23.980 4.195 1.00 7.99 83 GLY A N 1
ATOM 627 C CA . GLY A 1 83 ? 2.632 23.733 3.774 1.00 8.04 83 GLY A CA 1
ATOM 628 C C . GLY A 1 83 ? 3.239 22.440 4.252 1.00 7.26 83 GLY A C 1
ATOM 629 O O . GLY A 1 83 ? 4.148 21.923 3.609 1.00 8.75 83 GLY A O 1
ATOM 630 N N . GLY A 1 84 ? 2.714 21.907 5.353 1.00 6.11 84 GLY A N 1
ATOM 631 C CA . GLY A 1 84 ? 3.259 20.686 5.927 1.00 6.14 84 GLY A CA 1
ATOM 632 C C . GLY A 1 84 ? 2.743 19.362 5.399 1.00 7.10 84 GLY A C 1
ATOM 633 O O . GLY A 1 84 ? 3.122 18.301 5.900 1.00 8.19 84 GLY A O 1
ATOM 634 N N . GLY A 1 85 ? 1.874 19.411 4.396 1.00 7.83 85 GLY A N 1
ATOM 635 C CA . GLY A 1 85 ? 1.346 18.174 3.843 1.00 8.24 85 GLY A CA 1
ATOM 636 C C . GLY A 1 85 ? 2.453 17.345 3.231 1.00 9.53 85 GLY A C 1
ATOM 637 O O . GLY A 1 85 ? 3.493 17.866 2.826 1.00 10.36 85 GLY A O 1
ATOM 638 N N . TRP A 1 86 ? 2.237 16.040 3.162 1.00 7.26 86 TRP A N 1
ATOM 639 C CA . TRP A 1 86 ? 3.248 15.169 2.601 1.00 7.40 86 TRP A CA 1
ATOM 640 C C . TRP A 1 86 ? 2.652 14.113 1.691 1.00 8.23 86 TRP A C 1
ATOM 641 O O . TRP A 1 86 ? 1.541 13.641 1.915 1.00 8.14 86 TRP A O 1
ATOM 652 N N . SER A 1 87 ? 3.397 13.766 0.649 1.00 8.02 87 SER A N 1
ATOM 653 C CA . SER A 1 87 ? 3.016 12.669 -0.234 1.00 8.38 87 SER A CA 1
ATOM 654 C C . SER A 1 87 ? 4.308 12.199 -0.884 1.00 8.27 87 SER A C 1
ATOM 655 O O . SER A 1 87 ? 5.275 12.962 -0.997 1.00 8.70 87 SER A O 1
ATOM 658 N N . ARG A 1 88 ? 4.332 10.932 -1.295 1.00 8.89 88 ARG A N 1
ATOM 659 C CA . ARG A 1 88 ? 5.524 10.360 -1.902 1.00 9.24 88 ARG A CA 1
ATOM 660 C C . ARG A 1 88 ? 5.727 10.809 -3.341 1.00 9.12 88 ARG A C 1
ATOM 661 O O . ARG A 1 88 ? 4.900 10.526 -4.210 1.00 9.14 88 ARG A O 1
ATOM 669 N N . ASP A 1 89 ? 6.823 11.519 -3.591 1.00 7.81 89 ASP A N 1
ATOM 670 C CA . ASP A 1 89 ? 7.124 11.965 -4.950 1.00 7.99 89 ASP A CA 1
ATOM 671 C C . ASP A 1 89 ? 8.612 12.127 -5.212 1.00 8.71 89 ASP A C 1
ATOM 672 O O . ASP A 1 89 ? 9.007 12.872 -6.108 1.00 9.75 89 ASP A O 1
ATOM 677 N N . ASN A 1 90 ? 9.425 11.403 -4.437 1.00 8.07 90 ASN A N 1
ATOM 678 C CA . ASN A 1 90 ? 10.890 11.436 -4.525 1.00 9.32 90 ASN A CA 1
ATOM 679 C C . ASN A 1 90 ? 11.510 12.765 -4.104 1.00 8.72 90 ASN A C 1
ATOM 680 O O . ASN A 1 90 ? 12.728 12.882 -4.064 1.00 9.23 90 ASN A O 1
ATOM 685 N N . ARG A 1 91 ? 10.693 13.759 -3.770 1.00 8.63 91 ARG A N 1
ATOM 686 C CA . ARG A 1 91 ? 11.249 15.062 -3.423 1.00 7.41 91 ARG A CA 1
ATOM 687 C C . ARG A 1 91 ? 10.618 15.778 -2.247 1.00 7.01 91 ARG A C 1
ATOM 688 O O . ARG A 1 91 ? 10.850 16.974 -2.075 1.00 6.57 91 ARG A O 1
ATOM 696 N N . THR A 1 92 ? 9.828 15.068 -1.446 1.00 6.40 92 THR A N 1
ATOM 697 C CA . THR A 1 92 ? 9.182 15.723 -0.318 1.00 6.76 92 THR A CA 1
ATOM 698 C C . THR A 1 92 ? 9.544 15.067 1.000 1.00 6.72 92 THR A C 1
ATOM 699 O O . THR A 1 92 ? 9.278 13.887 1.209 1.00 8.04 92 THR A O 1
ATOM 703 N N . LEU A 1 93 ? 10.171 15.838 1.880 1.00 6.14 93 LEU A N 1
ATOM 704 C CA . LEU A 1 93 ? 10.559 15.313 3.187 1.00 6.80 93 LEU A CA 1
ATOM 705 C C . LEU A 1 93 ? 9.424 15.430 4.195 1.00 7.29 93 LEU A C 1
ATOM 706 O O . LEU A 1 93 ? 8.502 16.227 4.020 1.00 6.28 93 LEU A O 1
ATOM 711 N N . PRO A 1 94 ? 9.470 14.618 5.266 1.00 6.70 94 PRO A N 1
ATOM 712 C CA . PRO A 1 94 ? 8.419 14.718 6.276 1.00 6.13 94 PRO A CA 1
ATOM 713 C C . PRO A 1 94 ? 8.597 16.095 6.944 1.00 6.22 94 PRO A C 1
ATOM 714 O O . PRO A 1 94 ? 9.722 16.603 7.043 1.00 6.69 94 PRO A O 1
ATOM 718 N N . GLY A 1 95 ? 7.493 16.692 7.380 1.00 6.44 95 GLY A N 1
ATOM 719 C CA . GLY A 1 95 ? 7.546 18.002 8.014 1.00 6.06 95 GLY A CA 1
ATOM 720 C C . GLY A 1 95 ? 8.345 18.051 9.298 1.00 7.11 95 GLY A C 1
ATOM 721 O O . GLY A 1 95 ? 8.571 17.033 9.945 1.00 7.15 95 GLY A O 1
ATOM 722 N N . VAL A 1 96 ? 8.739 19.263 9.669 1.00 6.13 96 VAL A N 1
ATOM 723 C CA . VAL A 1 96 ? 9.542 19.511 10.855 1.00 6.90 96 VAL A CA 1
ATOM 724 C C . VAL A 1 96 ? 8.854 20.368 11.896 1.00 6.27 96 VAL A C 1
ATOM 725 O O . VAL A 1 96 ? 8.225 21.367 11.562 1.00 7.14 96 VAL A O 1
ATOM 729 N N . LEU A 1 97 ? 8.973 19.950 13.154 1.00 6.37 97 LEU A N 1
ATOM 730 C CA . LEU A 1 97 ? 8.456 20.714 14.285 1.00 5.76 97 LEU A CA 1
ATOM 731 C C . LEU A 1 97 ? 9.692 21.419 14.832 1.00 6.75 97 LEU A C 1
ATOM 732 O O . LEU A 1 97 ? 10.571 20.774 15.389 1.00 6.51 97 LEU A O 1
ATOM 737 N N . ASP A 1 98 ? 9.769 22.734 14.631 1.00 7.35 98 ASP A N 1
ATOM 738 C CA . ASP A 1 98 ? 10.890 23.555 15.103 1.00 8.09 98 ASP A CA 1
ATOM 739 C C . ASP A 1 98 ? 10.420 24.069 16.463 1.00 8.75 98 ASP A C 1
ATOM 740 O O . ASP A 1 98 ? 9.622 25.005 16.553 1.00 8.47 98 ASP A O 1
ATOM 745 N N . ILE A 1 99 ? 10.913 23.442 17.522 1.00 8.58 99 ILE A N 1
ATOM 746 C CA . ILE A 1 99 ? 10.506 23.808 18.868 1.00 8.65 99 ILE A CA 1
ATOM 747 C C . ILE A 1 99 ? 11.802 24.175 19.598 1.00 9.03 99 ILE A C 1
ATOM 748 O O . ILE A 1 99 ? 12.669 23.337 19.837 1.00 8.76 99 ILE A O 1
ATOM 753 N N . GLU A 1 100 ? 11.907 25.455 19.949 1.00 8.55 100 GLU A N 1
ATOM 754 C CA . GLU A 1 100 ? 13.139 25.990 20.519 1.00 6.87 100 GLU A CA 1
ATOM 755 C C . GLU A 1 100 ? 12.879 27.181 21.450 1.00 7.13 100 GLU A C 1
ATOM 756 O O . GLU A 1 100 ? 11.735 27.545 21.672 1.00 7.24 100 GLU A O 1
ATOM 762 N N . HIS A 1 101 ? 13.951 27.781 21.971 1.00 7.30 101 HIS A N 1
ATOM 763 C CA . HIS A 1 101 ? 13.831 28.921 22.893 1.00 7.94 101 HIS A CA 1
ATOM 764 C C . HIS A 1 101 ? 12.785 29.940 22.444 1.00 7.90 101 HIS A C 1
ATOM 765 O O . HIS A 1 101 ? 12.838 30.461 21.328 1.00 8.72 101 HIS A O 1
ATOM 772 N N . ASN A 1 102 ? 11.855 30.241 23.344 1.00 8.41 102 ASN A N 1
ATOM 773 C CA . ASN A 1 102 ? 10.803 31.215 23.080 1.00 7.53 102 ASN A CA 1
ATOM 774 C C . ASN A 1 102 ? 11.472 32.551 22.740 1.00 8.38 102 ASN A C 1
ATOM 775 O O . ASN A 1 102 ? 12.330 33.028 23.473 1.00 8.92 102 ASN A O 1
ATOM 780 N N . PRO A 1 103 ? 11.106 33.157 21.606 1.00 9.61 103 PRO A N 1
ATOM 781 C CA . PRO A 1 103 ? 11.712 34.442 21.248 1.00 10.84 103 PRO A CA 1
ATOM 782 C C . PRO A 1 103 ? 11.029 35.610 21.973 1.00 11.61 103 PRO A C 1
ATOM 783 O O . PRO A 1 103 ? 11.526 36.730 21.957 1.00 12.41 103 PRO A O 1
ATOM 787 N N . SER A 1 104 ? 9.891 35.350 22.612 1.00 12.43 104 SER A N 1
ATOM 788 C CA . SER A 1 104 ? 9.170 36.428 23.288 1.00 13.97 104 SER A CA 1
ATOM 789 C C . SER A 1 104 ? 8.431 35.989 24.542 1.00 14.17 104 SER A C 1
ATOM 790 O O . SER A 1 104 ? 7.207 36.076 24.622 1.00 17.67 104 SER A O 1
ATOM 793 N N . GLY A 1 105 ? 9.177 35.528 25.530 1.00 12.94 105 GLY A N 1
ATOM 794 C CA . GLY A 1 105 ? 8.558 35.084 26.759 1.00 10.91 105 GLY A CA 1
ATOM 795 C C . GLY A 1 105 ? 9.392 33.991 27.389 1.00 10.53 105 GLY A C 1
ATOM 796 O O . GLY A 1 105 ? 10.511 33.736 26.935 1.00 9.75 105 GLY A O 1
ATOM 797 N N . ALA A 1 106 ? 8.852 33.344 28.419 1.00 10.66 106 ALA A N 1
ATOM 798 C CA . ALA A 1 106 ? 9.568 32.267 29.109 1.00 10.27 106 ALA A CA 1
ATOM 799 C C . ALA A 1 106 ? 10.094 31.271 28.074 1.00 10.09 106 ALA A C 1
ATOM 800 O O . ALA A 1 106 ? 9.381 30.893 27.131 1.00 10.27 106 ALA A O 1
ATOM 802 N N . MET A 1 107 ? 11.336 30.837 28.247 1.00 9.80 107 MET A N 1
ATOM 803 C CA . MET A 1 107 ? 11.918 29.937 27.262 1.00 9.72 107 MET A CA 1
ATOM 804 C C . MET A 1 107 ? 11.141 28.651 27.031 1.00 9.91 107 MET A C 1
ATOM 805 O O . MET A 1 107 ? 11.153 28.131 25.908 1.00 9.15 107 MET A O 1
ATOM 810 N N . CYS A 1 108 ? 10.461 28.145 28.062 1.00 9.32 108 CYS A N 1
ATOM 811 C CA . CYS A 1 108 ? 9.668 26.925 27.903 1.00 9.26 108 CYS A CA 1
ATOM 812 C C . CYS A 1 108 ? 8.174 27.208 27.705 1.00 9.81 108 CYS A C 1
ATOM 813 O O . CYS A 1 108 ? 7.314 26.357 27.966 1.00 8.76 108 CYS A O 1
ATOM 816 N N . TYR A 1 109 ? 7.886 28.433 27.279 1.00 9.68 109 TYR A N 1
ATOM 817 C CA . TYR A 1 109 ? 6.541 28.839 26.926 1.00 8.24 109 TYR A CA 1
ATOM 818 C C . TYR A 1 109 ? 5.463 28.754 27.993 1.00 9.80 109 TYR A C 1
ATOM 819 O O . TYR A 1 109 ? 4.278 28.681 27.673 1.00 10.51 109 TYR A O 1
ATOM 828 N N . GLY A 1 110 ? 5.864 28.767 29.255 1.00 10.25 110 GLY A N 1
ATOM 829 C CA . GLY A 1 110 ? 4.887 28.712 30.328 1.00 10.98 110 GLY A CA 1
ATOM 830 C C . GLY A 1 110 ? 4.325 27.332 30.591 1.00 11.61 110 GLY A C 1
ATOM 831 O O . GLY A 1 110 ? 3.370 27.184 31.347 1.00 13.19 110 GLY A O 1
ATOM 832 N N . LEU A 1 111 ? 4.894 26.317 29.954 1.00 10.91 111 LEU A N 1
ATOM 833 C CA . LEU A 1 111 ? 4.432 24.957 30.177 1.00 11.37 111 LEU A CA 1
ATOM 834 C C . LEU A 1 111 ? 5.382 24.197 31.097 1.00 10.52 111 LEU A C 1
ATOM 835 O O . LEU A 1 111 ? 6.601 24.367 31.019 1.00 11.67 111 LEU A O 1
ATOM 840 N N . SER A 1 112 ? 4.827 23.372 31.982 1.00 11.08 112 SER A N 1
ATOM 841 C CA . SER A 1 112 ? 5.656 22.547 32.854 1.00 11.30 112 SER A CA 1
ATOM 842 C C . SER A 1 112 ? 6.288 21.509 31.931 1.00 11.80 112 SER A C 1
ATOM 843 O O . SER A 1 112 ? 5.907 21.407 30.756 1.00 11.13 112 SER A O 1
ATOM 846 N N . THR A 1 113 ? 7.251 20.745 32.438 1.00 11.46 113 THR A N 1
ATOM 847 C CA . THR A 1 113 ? 7.885 19.739 31.596 1.00 11.38 113 THR A CA 1
ATOM 848 C C . THR A 1 113 ? 6.843 18.717 31.165 1.00 11.94 113 THR A C 1
ATOM 849 O O . THR A 1 113 ? 6.869 18.252 30.027 1.00 12.41 113 THR A O 1
ATOM 853 N N . THR A 1 114 ? 5.912 18.378 32.061 1.00 11.33 114 THR A N 1
ATOM 854 C CA . THR A 1 114 ? 4.882 17.408 31.715 1.00 12.27 114 THR A CA 1
ATOM 855 C C . THR A 1 114 ? 3.936 17.969 30.642 1.00 12.03 114 THR A C 1
ATOM 856 O O . THR A 1 114 ? 3.542 17.253 29.714 1.00 13.26 114 THR A O 1
ATOM 860 N N . GLN A 1 115 ? 3.563 19.240 30.757 1.00 10.95 115 GLN A N 1
ATOM 861 C CA . GLN A 1 115 ? 2.678 19.835 29.757 1.00 11.48 115 GLN A CA 1
ATOM 862 C C . GLN A 1 115 ? 3.378 19.937 28.409 1.00 10.08 115 GLN A C 1
ATOM 863 O O . GLN A 1 115 ? 2.742 19.813 27.359 1.00 10.88 115 GLN A O 1
ATOM 869 N N . MET A 1 116 ? 4.685 20.172 28.438 1.00 9.20 116 MET A N 1
ATOM 870 C CA . MET A 1 116 ? 5.426 20.311 27.193 1.00 8.47 116 MET A CA 1
ATOM 871 C C . MET A 1 116 ? 5.531 18.953 26.521 1.00 8.55 116 MET A C 1
ATOM 872 O O . MET A 1 116 ? 5.452 18.859 25.300 1.00 8.65 116 MET A O 1
ATOM 877 N N . ARG A 1 117 ? 5.717 17.900 27.314 1.00 8.06 117 ARG A N 1
ATOM 878 C CA . ARG A 1 117 ? 5.785 16.560 26.745 1.00 8.40 117 ARG A CA 1
ATOM 879 C C . ARG A 1 117 ? 4.458 16.273 26.050 1.00 8.09 117 ARG A C 1
ATOM 880 O O . ARG A 1 117 ? 4.426 15.760 24.936 1.00 9.22 117 ARG A O 1
ATOM 888 N N . THR A 1 118 ? 3.358 16.606 26.720 1.00 7.78 118 THR A N 1
ATOM 889 C CA . THR A 1 118 ? 2.034 16.389 26.149 1.00 7.93 118 THR A CA 1
ATOM 890 C C . THR A 1 118 ? 1.864 17.180 24.860 1.00 8.18 118 THR A C 1
ATOM 891 O O . THR A 1 118 ? 1.344 16.658 23.874 1.00 8.36 118 THR A O 1
ATOM 895 N N . TRP A 1 119 ? 2.309 18.431 24.871 1.00 7.14 119 TRP A N 1
ATOM 896 C CA . TRP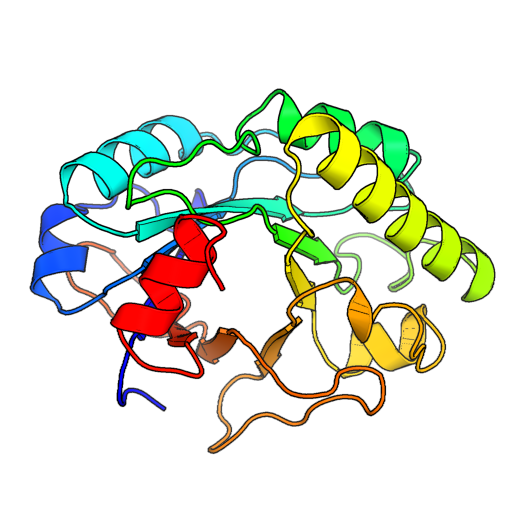 A 1 119 ? 2.186 19.295 23.696 1.00 8.18 119 TRP A CA 1
ATOM 897 C C . TRP A 1 119 ? 2.899 18.680 22.484 1.00 8.36 119 TRP A C 1
ATOM 898 O O . TRP A 1 119 ? 2.349 18.632 21.372 1.00 6.78 119 TRP A O 1
ATOM 909 N N . ILE A 1 120 ? 4.129 18.220 22.698 1.00 8.57 120 ILE A N 1
ATOM 910 C CA . ILE A 1 120 ? 4.918 17.617 21.626 1.00 8.28 120 ILE A CA 1
ATOM 911 C C . ILE A 1 120 ? 4.273 16.304 21.177 1.00 9.18 120 ILE A C 1
ATOM 912 O O . ILE A 1 120 ? 4.192 16.013 19.985 1.00 8.41 120 ILE A O 1
ATOM 917 N N . ASN A 1 121 ? 3.794 15.515 22.130 1.00 8.97 121 ASN A N 1
ATOM 918 C CA . ASN A 1 121 ? 3.155 14.252 21.779 1.00 9.93 121 ASN A CA 1
ATOM 919 C C . ASN A 1 121 ? 1.897 14.515 20.943 1.00 8.54 121 ASN A C 1
ATOM 920 O O . ASN A 1 121 ? 1.610 13.794 19.976 1.00 8.71 121 ASN A O 1
ATOM 925 N N . ASP A 1 122 ? 1.150 15.553 21.316 1.00 7.23 122 ASP A N 1
ATOM 926 C CA . ASP A 1 122 ? -0.070 15.902 20.600 1.00 8.46 122 ASP A CA 1
ATOM 927 C C . ASP A 1 122 ? 0.246 16.372 19.181 1.00 8.77 122 ASP A C 1
ATOM 928 O O . ASP A 1 122 ? -0.459 16.016 18.228 1.00 9.52 122 ASP A O 1
ATOM 933 N N . PHE A 1 123 ? 1.289 17.183 19.034 1.00 7.70 123 PHE A N 1
ATOM 934 C CA . PHE A 1 123 ? 1.667 17.656 17.711 1.00 6.37 123 PHE A CA 1
ATOM 935 C C . PHE A 1 123 ? 2.075 16.455 16.857 1.00 7.66 123 PHE A C 1
ATOM 936 O O . PHE A 1 123 ? 1.670 16.328 15.697 1.00 7.21 123 PHE A O 1
ATOM 944 N N . HIS A 1 124 ? 2.867 15.559 17.429 1.00 7.57 124 HIS A N 1
ATOM 945 C CA . HIS A 1 124 ? 3.290 14.388 16.684 1.00 6.99 124 HIS A CA 1
ATOM 946 C C . HIS A 1 124 ? 2.087 13.526 16.277 1.00 6.74 124 HIS A C 1
ATOM 947 O O . HIS A 1 124 ? 1.979 13.101 15.130 1.00 7.16 124 HIS A O 1
ATOM 954 N N . ALA A 1 125 ? 1.175 13.283 17.212 1.00 7.43 125 ALA A N 1
ATOM 955 C CA . ALA A 1 125 ? 0.018 12.448 16.914 1.00 7.00 125 ALA A CA 1
ATOM 956 C C . ALA A 1 125 ? -0.839 13.031 15.807 1.00 6.35 125 ALA A C 1
ATOM 957 O O . ALA A 1 125 ? -1.258 12.304 14.900 1.00 7.16 125 ALA A O 1
ATOM 959 N N . ARG A 1 126 ? -1.096 14.335 15.866 1.00 7.06 126 ARG A N 1
ATOM 960 C CA . ARG A 1 126 ? -1.943 14.952 14.851 1.00 6.82 126 ARG A CA 1
ATOM 961 C C . ARG A 1 126 ? -1.235 15.062 13.508 1.00 7.44 126 ARG A C 1
ATOM 962 O O . ARG A 1 126 ? -1.858 14.856 12.456 1.00 6.71 126 ARG A O 1
ATOM 970 N N . TYR A 1 127 ? 0.055 15.371 13.523 1.00 6.20 127 TYR A N 1
ATOM 971 C CA . TYR A 1 127 ? 0.770 15.473 12.258 1.00 6.09 127 TYR A CA 1
ATOM 972 C C . TYR A 1 127 ? 0.780 14.100 11.574 1.00 6.67 127 TYR A C 1
ATOM 973 O O . TYR A 1 127 ? 0.633 14.014 10.348 1.00 6.80 127 TYR A O 1
ATOM 982 N N . LYS A 1 128 ? 0.931 13.035 12.361 1.00 7.23 128 LYS A N 1
ATOM 983 C CA . LYS A 1 128 ? 0.950 11.692 11.787 1.00 7.91 128 LYS A CA 1
ATOM 984 C C . LYS A 1 128 ? -0.436 11.326 11.256 1.00 8.19 128 LYS A C 1
ATOM 985 O O . LYS A 1 128 ? -0.554 10.719 10.194 1.00 8.74 128 LYS A O 1
ATOM 991 N N . ALA A 1 129 ? -1.480 11.697 11.990 1.00 7.22 129 ALA A N 1
ATOM 992 C CA . ALA A 1 129 ? -2.839 11.406 11.536 1.00 7.92 129 ALA A CA 1
ATOM 993 C C . ALA A 1 129 ? -3.082 12.129 10.205 1.00 7.72 129 ALA A C 1
ATOM 994 O O . ALA A 1 129 ? -3.707 11.589 9.283 1.00 9.11 129 ALA A O 1
ATOM 996 N N . ARG A 1 130 ? -2.572 13.348 10.090 1.00 7.21 130 ARG A N 1
ATOM 997 C CA . ARG A 1 130 ? -2.771 14.109 8.860 1.00 6.21 130 ARG A CA 1
ATOM 998 C C . ARG A 1 130 ? -1.960 13.640 7.655 1.00 7.09 130 ARG A C 1
ATOM 999 O O . ARG A 1 130 ? -2.473 13.612 6.531 1.00 8.40 130 ARG A O 1
ATOM 1007 N N . TH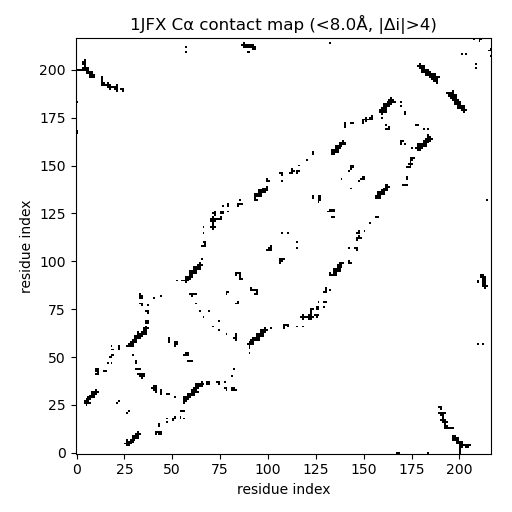R A 1 131 ? -0.707 13.257 7.893 1.00 8.25 131 THR A N 1
ATOM 1008 C CA . THR A 1 131 ? 0.218 12.922 6.809 1.00 7.22 131 THR A CA 1
ATOM 1009 C C . THR A 1 131 ? 0.781 11.504 6.708 1.00 7.37 131 THR A C 1
ATOM 1010 O O . THR A 1 131 ? 1.414 11.171 5.701 1.00 8.96 131 THR A O 1
ATOM 1014 N N . THR A 1 132 ? 0.567 10.702 7.751 1.00 8.84 132 THR A N 1
ATOM 1015 C CA . THR A 1 132 ? 1.094 9.339 7.930 1.00 8.24 132 THR A CA 1
ATOM 1016 C C . THR A 1 132 ? 2.560 9.381 8.361 1.00 7.83 132 THR A C 1
ATOM 1017 O O . THR A 1 132 ? 3.134 8.346 8.673 1.00 9.82 132 THR A O 1
ATOM 1021 N N . ARG A 1 133 ? 3.154 10.573 8.420 1.00 8.14 133 ARG A N 1
ATOM 1022 C CA . ARG A 1 133 ? 4.567 10.654 8.770 1.00 6.54 133 ARG A CA 1
ATOM 1023 C C . ARG A 1 133 ? 4.887 11.048 10.198 1.00 6.76 133 ARG A C 1
ATOM 1024 O O . ARG A 1 133 ? 4.129 11.780 10.838 1.00 6.88 133 ARG A O 1
ATOM 1032 N N . ASP A 1 134 ? 6.030 10.549 10.678 1.00 6.74 134 ASP A N 1
ATOM 1033 C CA . ASP A 1 134 ? 6.559 10.909 12.002 1.00 8.00 134 ASP A CA 1
ATOM 1034 C C . ASP A 1 134 ? 7.245 12.273 11.815 1.00 7.46 134 ASP A C 1
ATOM 1035 O O . ASP A 1 134 ? 8.188 12.405 11.029 1.00 7.41 134 ASP A O 1
ATOM 1040 N N . VAL A 1 135 ? 6.780 13.283 12.539 1.00 7.08 135 VAL A N 1
ATOM 1041 C CA . VAL A 1 135 ? 7.348 14.612 12.414 1.00 6.52 135 VAL A CA 1
ATOM 1042 C C . VAL A 1 135 ? 8.810 14.628 12.871 1.00 7.16 135 VAL A C 1
ATOM 1043 O O . VAL A 1 135 ? 9.182 13.941 13.825 1.00 7.01 135 VAL A O 1
ATOM 1047 N N . VAL A 1 136 ? 9.641 15.383 12.156 1.00 6.18 136 VAL A N 1
ATOM 1048 C CA . VAL A 1 136 ? 11.050 15.522 12.513 1.00 6.64 136 VAL A CA 1
ATOM 1049 C C . VAL A 1 136 ? 11.124 16.644 13.551 1.00 6.86 136 VAL A C 1
ATOM 1050 O O . VAL A 1 136 ? 10.523 17.696 13.369 1.00 6.33 136 VAL A O 1
ATOM 1054 N N . ILE A 1 137 ? 11.860 16.429 14.637 1.00 5.27 137 ILE A N 1
ATOM 1055 C CA . ILE A 1 137 ? 11.984 17.451 15.666 1.00 5.96 137 ILE A CA 1
ATOM 1056 C C . ILE A 1 137 ? 13.297 18.227 15.540 1.00 6.09 137 ILE A C 1
ATOM 1057 O O . ILE A 1 137 ? 14.388 17.641 15.601 1.00 5.99 137 ILE A O 1
ATOM 1062 N N . TYR A 1 138 ? 13.178 19.537 15.325 1.00 5.73 138 TYR A N 1
ATOM 1063 C CA . TYR A 1 138 ? 14.347 20.422 15.257 1.00 6.03 138 TYR A CA 1
ATOM 1064 C C . TYR A 1 138 ? 14.389 21.171 16.573 1.00 6.51 138 TYR A C 1
ATOM 1065 O O . TYR A 1 138 ? 13.394 21.800 16.969 1.00 7.45 138 TYR A O 1
ATOM 1074 N N . THR A 1 139 ? 15.534 21.115 17.243 1.00 6.76 139 THR A N 1
ATOM 1075 C CA . THR A 1 139 ? 15.704 21.819 18.514 1.00 6.75 139 THR A CA 1
ATOM 1076 C C . THR A 1 139 ? 17.168 21.806 18.913 1.00 6.35 139 THR A C 1
ATOM 1077 O O . THR A 1 139 ? 18.014 21.289 18.179 1.00 7.52 139 THR A O 1
ATOM 1081 N N . THR A 1 140 ? 17.472 22.429 20.046 1.00 6.77 140 THR A N 1
ATOM 1082 C CA . THR A 1 140 ? 18.831 22.411 20.569 1.00 7.36 140 THR A CA 1
ATOM 1083 C C . THR A 1 140 ? 18.824 21.439 21.732 1.00 7.05 140 THR A C 1
ATOM 1084 O O . THR A 1 140 ? 17.781 21.171 22.321 1.00 7.38 140 THR A O 1
ATOM 1088 N N . ALA A 1 141 ? 19.986 20.909 22.076 1.00 8.28 141 ALA A N 1
ATOM 1089 C CA . ALA A 1 141 ? 20.064 19.999 23.201 1.00 7.70 141 ALA A CA 1
ATOM 1090 C C . ALA A 1 141 ? 19.626 20.730 24.480 1.00 8.53 141 ALA A C 1
ATOM 1091 O O . ALA A 1 141 ? 18.903 20.171 25.293 1.00 8.71 141 ALA A O 1
ATOM 1093 N N . SER A 1 142 ? 20.069 21.977 24.641 1.00 9.08 142 SER A N 1
ATOM 1094 C CA . SER A 1 142 ? 19.731 22.771 25.826 1.00 9.67 142 SER A CA 1
ATOM 1095 C C . SER A 1 142 ? 18.235 22.907 26.008 1.00 7.81 142 SER A C 1
ATOM 1096 O O . SER A 1 142 ? 17.703 22.697 27.102 1.00 9.57 142 SER A O 1
ATOM 1099 N N . TRP A 1 143 ? 17.551 23.283 24.936 1.00 8.03 143 TRP A N 1
ATOM 1100 C CA . TRP A 1 143 ? 16.117 23.460 25.037 1.00 6.42 143 TRP A CA 1
ATOM 1101 C C . TRP A 1 143 ? 15.438 22.122 25.322 1.00 8.36 143 TRP A C 1
ATOM 1102 O O . TRP A 1 143 ? 14.571 22.034 26.189 1.00 7.85 143 TRP A O 1
ATOM 1113 N N . TRP A 1 144 ? 15.817 21.079 24.590 1.00 7.93 144 TRP A N 1
ATOM 1114 C CA . TRP A 1 144 ? 15.195 19.783 24.828 1.00 7.68 144 TRP A CA 1
ATOM 1115 C C . TRP A 1 144 ? 15.345 19.331 26.278 1.00 8.90 144 TRP A C 1
ATOM 1116 O O . TRP A 1 144 ? 14.366 18.976 26.957 1.00 8.98 144 TRP A O 1
ATOM 1127 N N . ASN A 1 145 ? 16.573 19.352 26.770 1.00 9.13 145 ASN A N 1
ATOM 1128 C CA . ASN A 1 145 ? 16.787 18.897 28.127 1.00 9.66 145 ASN A CA 1
ATOM 1129 C C . ASN A 1 145 ? 16.082 19.769 29.160 1.00 9.26 145 ASN A C 1
ATOM 1130 O O . ASN A 1 145 ? 15.420 19.261 30.071 1.00 11.06 145 ASN A O 1
ATOM 1135 N N . THR A 1 146 ? 16.179 21.079 29.000 1.00 8.63 146 THR A N 1
ATOM 1136 C CA . THR A 1 146 ? 15.531 21.975 29.935 1.00 7.95 146 THR A CA 1
ATOM 1137 C C . THR A 1 146 ? 14.012 21.927 29.921 1.00 8.14 146 THR A C 1
ATOM 1138 O O . THR A 1 146 ? 13.379 21.707 30.966 1.00 9.59 146 THR A O 1
ATOM 1142 N N . CYS A 1 147 ? 13.418 22.114 28.744 1.00 8.10 147 CYS A N 1
ATOM 1143 C CA . CYS A 1 147 ? 11.972 22.165 28.657 1.00 7.42 147 CYS A CA 1
ATOM 1144 C C . CYS A 1 147 ? 11.201 20.852 28.670 1.00 8.63 147 CYS A C 1
ATOM 1145 O O . CYS A 1 147 ? 10.009 20.853 28.957 1.00 8.44 147 CYS A O 1
ATOM 1148 N N . THR A 1 148 ? 11.854 19.731 28.371 1.00 9.24 148 THR A N 1
ATOM 1149 C CA . THR A 1 148 ? 11.141 18.455 28.439 1.00 9.55 148 THR A CA 1
ATOM 1150 C C . THR A 1 148 ? 11.649 17.639 29.614 1.00 10.66 148 THR A C 1
ATOM 1151 O O . THR A 1 148 ? 11.147 16.555 29.897 1.00 10.53 148 THR A O 1
ATOM 1155 N N . GLY A 1 149 ? 12.646 18.166 30.314 1.00 11.97 149 GLY A N 1
ATOM 1156 C CA . GLY A 1 149 ? 13.193 17.412 31.425 1.00 11.64 149 GLY A CA 1
ATOM 1157 C C . GLY A 1 149 ? 13.908 16.162 30.946 1.00 10.98 149 GLY A C 1
ATOM 1158 O O . GLY A 1 149 ? 13.712 15.076 31.501 1.00 10.43 149 GLY A O 1
ATOM 1159 N N . SER A 1 150 ? 14.734 16.318 29.912 1.00 9.64 150 SER A N 1
ATOM 1160 C CA . SER A 1 150 ? 15.523 15.234 29.333 1.00 11.72 150 SER A CA 1
ATOM 1161 C C . SER A 1 150 ? 14.649 14.032 28.988 1.00 11.02 150 SER A C 1
ATOM 1162 O O . SER A 1 150 ? 14.965 12.898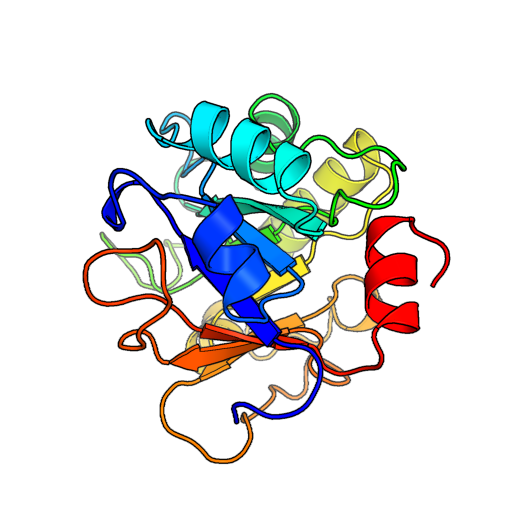 29.322 1.00 12.88 150 SER A O 1
ATOM 1165 N N . TRP A 1 151 ? 13.562 14.296 28.273 1.00 10.91 151 TRP A N 1
ATOM 1166 C CA . TRP A 1 151 ? 12.594 13.266 27.911 1.00 11.26 151 TRP A CA 1
ATOM 1167 C C . TRP A 1 151 ? 13.042 12.287 26.819 1.00 10.75 151 TRP A C 1
ATOM 1168 O O . TRP A 1 151 ? 13.554 12.704 25.775 1.00 9.32 151 TRP A O 1
ATOM 1179 N N . ASN A 1 152 ? 12.854 10.983 27.068 1.00 10.36 152 ASN A N 1
ATOM 1180 C CA . ASN A 1 152 ? 13.203 9.943 26.095 1.00 9.66 152 ASN A CA 1
ATOM 1181 C C . ASN A 1 152 ? 11.968 9.495 25.292 1.00 9.26 152 ASN A C 1
ATOM 1182 O O . ASN A 1 152 ? 12.061 8.637 24.419 1.00 9.68 152 ASN A O 1
ATOM 1187 N N . GLY A 1 153 ? 10.823 10.105 25.578 1.00 8.72 153 GLY A N 1
ATOM 1188 C CA . GLY A 1 153 ? 9.578 9.715 24.941 1.00 8.82 153 GLY A CA 1
ATOM 1189 C C . GLY A 1 153 ? 9.404 9.822 23.441 1.00 7.77 153 GLY A C 1
ATOM 1190 O O . GLY A 1 153 ? 8.470 9.231 22.879 1.00 9.76 153 GLY A O 1
ATOM 1191 N N . MET A 1 154 ? 10.272 10.573 22.780 1.00 6.92 154 MET A N 1
ATOM 1192 C CA . MET A 1 154 ? 10.158 10.706 21.334 1.00 7.35 154 MET A CA 1
ATOM 1193 C C . MET A 1 154 ? 11.246 9.931 20.623 1.00 8.20 154 MET A C 1
ATOM 1194 O O . MET A 1 154 ? 11.337 9.991 19.406 1.00 8.74 154 MET A O 1
ATOM 1199 N N . ALA A 1 155 ? 12.065 9.188 21.372 1.00 8.23 155 ALA A N 1
ATOM 1200 C CA . ALA A 1 155 ? 13.157 8.434 20.753 1.00 9.32 155 ALA A CA 1
ATOM 1201 C C . ALA A 1 155 ? 12.714 7.515 19.620 1.00 9.80 155 ALA A C 1
ATOM 1202 O O . ALA A 1 155 ? 13.391 7.423 18.592 1.00 11.11 155 ALA A O 1
ATOM 1204 N N . ALA A 1 156 ? 11.577 6.847 19.785 1.00 9.62 156 ALA A N 1
ATOM 1205 C CA . ALA A 1 156 ? 11.108 5.942 18.738 1.00 11.46 156 ALA A CA 1
ATOM 1206 C C . ALA A 1 156 ? 10.035 6.566 17.862 1.00 12.22 156 ALA A C 1
ATOM 1207 O O . ALA A 1 156 ? 9.502 5.898 16.976 1.00 14.58 156 ALA A O 1
ATOM 1209 N N . LYS A 1 157 ? 9.733 7.840 18.091 1.00 10.76 157 LYS A N 1
ATOM 1210 C CA . LYS A 1 157 ? 8.679 8.516 17.333 1.00 10.11 157 LYS A CA 1
ATOM 1211 C C . LYS A 1 157 ? 9.112 9.587 16.344 1.00 10.47 157 LYS A C 1
ATOM 1212 O O . LYS A 1 157 ? 8.475 9.755 15.313 1.00 12.52 157 LYS A O 1
ATOM 1218 N N . SER A 1 158 ? 10.163 10.334 16.666 1.00 9.20 158 SER A N 1
ATOM 1219 C CA . SER A 1 158 ? 10.595 11.408 15.779 1.00 8.82 158 SER A CA 1
ATOM 1220 C C . SER A 1 158 ? 12.069 11.465 15.433 1.00 9.48 158 SER A C 1
ATOM 1221 O O . SER A 1 158 ? 12.918 11.365 16.325 1.00 9.19 158 SER A O 1
ATOM 1224 N N . PRO A 1 159 ? 12.395 11.623 14.138 1.00 8.28 159 PRO A N 1
ATOM 1225 C CA . PRO A 1 159 ? 13.810 11.723 13.757 1.00 8.57 159 PRO A CA 1
ATOM 1226 C C . PRO A 1 159 ? 14.279 13.039 14.406 1.00 8.44 159 PRO A C 1
ATOM 1227 O O . PRO A 1 159 ? 13.484 13.977 14.575 1.00 7.87 159 PRO A O 1
ATOM 1231 N N . PHE A 1 160 ? 15.562 13.128 14.744 1.00 6.97 160 PHE A N 1
ATOM 1232 C CA . PHE A 1 160 ? 16.094 14.311 15.416 1.00 6.61 160 PHE A CA 1
ATOM 1233 C C . PHE A 1 160 ? 16.951 15.200 14.518 1.00 5.73 160 PHE A C 1
ATOM 1234 O O . PHE A 1 160 ? 17.905 14.735 13.898 1.00 6.67 160 PHE A O 1
ATOM 1242 N N . TRP A 1 161 ? 16.587 16.478 14.434 1.00 5.95 161 TRP A N 1
ATOM 1243 C CA . TRP A 1 161 ? 17.362 17.452 13.665 1.00 6.20 161 TRP A CA 1
ATOM 1244 C C . TRP A 1 161 ? 17.962 18.374 14.729 1.00 6.35 161 TRP A C 1
ATOM 1245 O O . TRP A 1 161 ? 17.281 19.220 15.309 1.00 6.97 161 TRP A O 1
ATOM 1256 N N . VAL A 1 162 ? 19.249 18.186 14.993 1.00 5.92 162 VAL A N 1
ATOM 1257 C CA . VAL A 1 162 ? 19.928 18.940 16.036 1.00 6.51 162 VAL A CA 1
ATOM 1258 C C . VAL A 1 162 ? 20.600 20.203 15.547 1.00 6.82 162 VAL A C 1
ATOM 1259 O O . VAL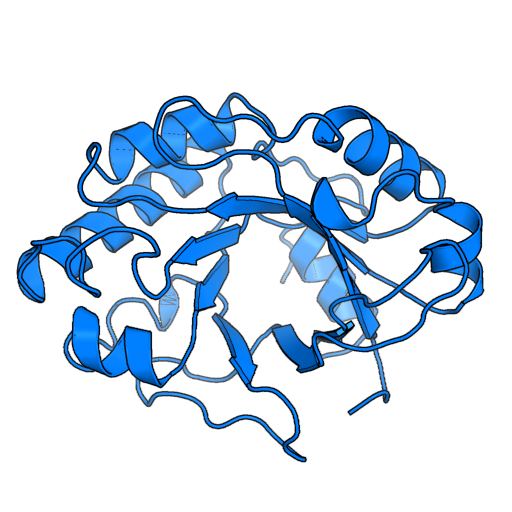 A 1 162 ? 21.295 20.192 14.537 1.00 6.32 162 VAL A O 1
ATOM 1263 N N . ALA A 1 163 ? 20.374 21.294 16.272 1.00 6.60 163 ALA A N 1
ATOM 1264 C CA . ALA A 1 163 ? 21.015 22.559 15.937 1.00 6.69 163 ALA A CA 1
ATOM 1265 C C . ALA A 1 163 ? 22.204 22.688 16.883 1.00 7.75 163 ALA A C 1
ATOM 1266 O O . ALA A 1 163 ? 22.019 22.779 18.089 1.00 8.28 163 ALA A O 1
ATOM 1268 N N . HIS A 1 164 ? 23.416 22.661 16.339 1.00 7.32 164 HIS A N 1
ATOM 1269 C CA . HIS A 1 164 ? 24.618 22.801 17.160 1.00 7.25 164 HIS A CA 1
ATOM 1270 C C . HIS A 1 164 ? 25.694 23.349 16.245 1.00 7.80 164 HIS A C 1
ATOM 1271 O O . HIS A 1 164 ? 26.373 22.612 15.507 1.00 6.63 164 HIS A O 1
ATOM 1278 N N . TRP A 1 165 ? 25.826 24.668 16.283 1.00 7.71 165 TRP A N 1
ATOM 1279 C CA . TRP A 1 165 ? 26.763 25.343 15.405 1.00 9.04 165 TRP A CA 1
ATOM 1280 C C . TRP A 1 165 ? 28.206 25.349 15.867 1.00 10.19 165 TRP A C 1
ATOM 1281 O O . TRP A 1 165 ? 28.493 25.340 17.064 1.00 11.09 165 TRP A O 1
ATOM 1292 N N . GLY A 1 166 ? 29.102 25.374 14.889 1.00 12.60 166 GLY A N 1
ATOM 1293 C CA . GLY A 1 166 ? 30.526 25.471 15.157 1.00 13.76 166 GLY A CA 1
ATOM 1294 C C . GLY A 1 166 ? 31.276 24.349 15.839 1.00 14.48 166 GLY A C 1
ATOM 1295 O O . GLY A 1 166 ? 32.362 24.587 16.366 1.00 18.33 166 GLY A O 1
ATOM 1296 N N . VAL A 1 167 ? 30.725 23.144 15.854 1.00 11.49 167 VAL A N 1
ATOM 1297 C CA . VAL A 1 167 ? 31.424 22.026 16.472 1.00 10.51 167 VAL A CA 1
ATOM 1298 C C . VAL A 1 167 ? 31.704 20.954 15.430 1.00 10.48 167 VAL A C 1
ATOM 1299 O O . VAL A 1 167 ? 31.032 20.893 14.396 1.00 9.94 167 VAL A O 1
ATOM 1303 N N . SER A 1 168 ? 32.684 20.099 15.717 1.00 10.48 168 SER A N 1
ATOM 1304 C CA . SER A 1 168 ? 33.067 19.052 14.776 1.00 10.33 168 SER A CA 1
ATOM 1305 C C . SER A 1 168 ? 32.047 17.919 14.649 1.00 9.26 168 SER A C 1
ATOM 1306 O O . SER A 1 168 ? 31.994 17.250 13.624 1.00 10.30 168 SER A O 1
ATOM 1309 N N . ALA A 1 169 ? 31.250 17.723 15.695 1.00 9.33 169 ALA A N 1
ATOM 1310 C CA . ALA A 1 169 ? 30.212 16.693 15.753 1.00 8.83 169 ALA A CA 1
ATOM 1311 C C . ALA A 1 169 ? 29.215 17.226 16.782 1.00 8.15 169 ALA A C 1
ATOM 1312 O O . ALA A 1 169 ? 29.610 17.852 17.768 1.00 9.92 169 ALA A O 1
ATOM 1314 N N . PRO A 1 170 ? 27.916 16.970 16.583 1.00 7.69 170 PRO A N 1
ATOM 1315 C CA . PRO A 1 170 ? 26.916 17.477 17.527 1.00 8.25 170 PRO A CA 1
ATOM 1316 C C . PRO A 1 170 ? 26.705 16.688 18.802 1.00 8.04 170 PRO A C 1
ATOM 1317 O O . PRO A 1 170 ? 26.828 15.463 18.814 1.00 8.48 170 PRO A O 1
ATOM 1321 N N . THR A 1 171 ? 26.370 17.401 19.875 1.00 8.04 171 THR A N 1
ATOM 1322 C CA . THR A 1 171 ? 26.058 16.754 21.140 1.00 8.58 171 THR A CA 1
ATOM 1323 C C . THR A 1 171 ? 24.584 16.360 21.054 1.00 8.48 171 THR A C 1
ATOM 1324 O O . THR A 1 171 ? 23.721 17.178 20.743 1.00 9.91 171 THR A O 1
ATOM 1328 N N . VAL A 1 172 ? 24.307 15.091 21.318 1.00 8.13 172 VAL A N 1
ATOM 1329 C CA . VAL A 1 172 ? 22.956 14.562 21.236 1.00 7.97 172 VAL A CA 1
ATOM 1330 C C . VAL A 1 172 ? 22.392 14.224 22.610 1.00 7.93 172 VAL A C 1
ATOM 1331 O O . VAL A 1 172 ? 23.049 13.547 23.402 1.00 8.28 172 VAL A O 1
ATOM 1335 N N . PRO A 1 173 ? 21.185 14.721 22.925 1.00 8.42 173 PRO A N 1
ATOM 1336 C CA . PRO A 1 173 ? 20.557 14.432 24.222 1.00 8.91 173 PRO A CA 1
ATOM 1337 C C . PRO A 1 173 ? 20.318 12.927 24.327 1.00 8.54 173 PRO A C 1
ATOM 1338 O O . PRO A 1 173 ? 20.121 12.247 23.320 1.00 7.89 173 PRO A O 1
ATOM 1342 N N . SER A 1 174 ? 20.325 12.400 25.546 1.00 7.54 174 SER A N 1
ATOM 1343 C CA . SER A 1 174 ? 20.104 10.978 25.728 1.00 6.97 174 SER A CA 1
ATOM 1344 C C . SER A 1 174 ? 18.741 10.527 25.190 1.00 7.91 174 SER A C 1
ATOM 1345 O O . SER A 1 174 ? 18.553 9.360 24.888 1.00 7.65 174 SER A O 1
ATOM 1348 N N . GLY A 1 175 ? 17.802 11.463 25.086 1.00 7.16 175 GLY A N 1
ATOM 1349 C CA . GLY A 1 175 ? 16.460 11.158 24.613 1.00 7.63 175 GLY A CA 1
ATOM 1350 C C . GLY A 1 175 ? 16.301 10.821 23.137 1.00 7.36 175 GLY A C 1
ATOM 1351 O O . GLY A 1 175 ? 15.186 10.531 22.695 1.00 8.62 175 GLY A O 1
ATOM 1352 N N . PHE A 1 176 ? 17.391 10.894 22.373 1.00 7.76 176 PHE A N 1
ATOM 1353 C CA . PHE A 1 176 ? 17.382 10.542 20.953 1.00 8.79 176 PHE A CA 1
ATOM 1354 C C . PHE A 1 176 ? 18.491 9.505 20.714 1.00 7.87 176 PHE A C 1
ATOM 1355 O O . PHE A 1 176 ? 19.579 9.608 21.275 1.00 10.33 176 PHE A O 1
ATOM 1363 N N . PRO A 1 177 ? 18.212 8.469 19.903 1.00 7.91 177 PRO A N 1
ATOM 1364 C CA . PRO A 1 177 ? 19.194 7.419 19.619 1.00 8.41 177 PRO A CA 1
ATOM 1365 C C . PRO A 1 177 ? 20.363 7.859 18.743 1.00 8.72 177 PRO A C 1
ATOM 1366 O O . PRO A 1 177 ? 21.425 7.238 18.749 1.00 10.01 177 PRO A O 1
ATOM 1370 N N . THR A 1 178 ? 20.144 8.924 17.982 1.00 6.87 178 THR A N 1
ATOM 1371 C CA . THR A 1 178 ? 21.152 9.470 17.087 1.00 7.88 178 THR A CA 1
ATOM 1372 C C . THR A 1 178 ? 20.535 10.712 16.456 1.00 7.05 178 THR A C 1
ATOM 1373 O O . THR A 1 178 ? 19.385 11.054 16.752 1.00 7.29 178 THR A O 1
ATOM 1377 N N . TRP A 1 179 ? 21.295 11.401 15.612 1.00 7.52 179 TRP A N 1
ATOM 1378 C CA . TRP A 1 179 ? 20.736 12.555 14.924 1.00 7.45 179 TRP A CA 1
ATOM 1379 C C . TRP A 1 179 ? 20.511 12.154 13.473 1.00 7.15 179 TRP A C 1
ATOM 1380 O O . TRP A 1 179 ? 21.240 11.322 12.931 1.00 8.61 179 TRP A O 1
ATOM 1391 N N . THR A 1 180 ? 19.484 12.743 12.856 1.00 6.75 180 THR A N 1
ATOM 1392 C CA . THR A 1 180 ? 19.154 12.485 11.458 1.00 7.83 180 THR A CA 1
ATOM 1393 C C . THR A 1 180 ? 19.639 13.670 10.611 1.00 6.88 180 THR A C 1
ATOM 1394 O O . THR A 1 180 ? 20.237 13.476 9.556 1.00 7.93 180 THR A O 1
ATOM 1398 N N . PHE A 1 181 ? 19.379 14.888 11.078 1.00 7.30 181 PHE A N 1
ATOM 1399 C CA . PHE A 1 181 ? 19.872 16.097 10.404 1.00 6.24 181 PHE A CA 1
ATOM 1400 C C . PHE A 1 181 ? 20.633 16.878 11.460 1.00 6.50 181 PHE A C 1
ATOM 1401 O O . PHE A 1 181 ? 20.342 16.767 12.656 1.00 5.87 181 PHE A O 1
ATOM 1409 N N . TRP A 1 182 ? 21.606 17.674 11.025 1.00 5.99 182 TRP A N 1
ATOM 1410 C CA . TRP A 1 182 ? 22.378 18.479 11.959 1.00 6.51 182 TRP A CA 1
ATOM 1411 C C . TRP A 1 182 ? 22.669 19.841 11.336 1.00 5.49 182 TRP A C 1
ATOM 1412 O O . TRP A 1 182 ? 23.297 19.935 10.281 1.00 5.92 182 TRP A O 1
ATOM 1423 N N . GLN A 1 183 ? 22.168 20.893 11.981 1.00 6.22 183 GLN A N 1
ATOM 1424 C CA . GLN A 1 183 ? 22.407 22.258 11.509 1.00 5.44 183 GLN A CA 1
ATOM 1425 C C . GLN A 1 183 ? 23.712 22.668 12.188 1.00 5.58 183 GLN A C 1
ATOM 1426 O O . GLN A 1 183 ? 23.736 22.895 13.400 1.00 6.79 183 GLN A O 1
ATOM 1432 N N . TYR A 1 184 ? 24.783 22.777 11.404 1.00 5.95 184 TYR A N 1
ATOM 1433 C CA . TYR A 1 184 ? 26.106 23.081 11.954 1.00 6.73 184 TYR A CA 1
ATOM 1434 C C . TYR A 1 184 ? 26.604 24.494 11.743 1.00 7.23 184 TYR A C 1
ATOM 1435 O O . TYR A 1 184 ? 27.676 24.863 12.238 1.00 8.18 184 TYR A O 1
ATOM 1444 N N . SER A 1 185 ? 25.837 25.284 11.005 1.00 7.00 185 SER A N 1
ATOM 1445 C CA . SER A 1 185 ? 26.199 26.674 10.775 1.00 8.08 185 SER A CA 1
ATOM 1446 C C . SER A 1 185 ? 24.986 27.496 10.399 1.00 9.54 185 SER A C 1
ATOM 1447 O O . SER A 1 185 ? 24.073 26.991 9.748 1.00 8.83 185 SER A O 1
ATOM 1450 N N . ALA A 1 186 ? 24.988 28.757 10.825 1.00 9.74 186 ALA A N 1
ATOM 1451 C CA . ALA A 1 186 ? 23.926 29.682 10.476 1.00 9.36 186 ALA A CA 1
ATOM 1452 C C . ALA A 1 186 ? 24.552 30.803 9.655 1.00 9.97 186 ALA A C 1
ATOM 1453 O O . ALA A 1 186 ? 23.873 31.765 9.292 1.00 9.90 186 ALA A O 1
ATOM 1455 N N . THR A 1 187 ? 25.843 30.668 9.356 1.00 9.05 187 THR A N 1
ATOM 1456 C CA . THR A 1 187 ? 26.574 31.701 8.632 1.00 9.10 187 THR A CA 1
ATOM 1457 C C . THR A 1 187 ? 27.293 31.182 7.393 1.00 9.83 187 THR A C 1
ATOM 1458 O O . THR A 1 187 ? 28.370 31.671 7.031 1.00 11.34 187 THR A O 1
ATOM 1462 N N . GLY A 1 188 ? 26.699 30.195 6.742 1.00 9.62 188 GLY A N 1
ATOM 1463 C CA . GLY A 1 188 ? 27.334 29.631 5.565 1.00 9.33 188 GLY A CA 1
ATOM 1464 C C . GLY A 1 188 ? 27.093 30.419 4.287 1.00 9.85 188 GLY A C 1
ATOM 1465 O O . GLY A 1 188 ? 26.450 31.472 4.271 1.00 7.51 188 GLY A O 1
ATOM 1466 N N . ARG A 1 189 ? 27.623 29.881 3.202 1.00 10.47 189 ARG A N 1
ATOM 1467 C CA . ARG A 1 189 ? 27.460 30.481 1.888 1.00 10.46 189 ARG A CA 1
ATOM 1468 C C . ARG A 1 189 ? 27.055 29.372 0.927 1.00 12.04 189 ARG A C 1
ATOM 1469 O O . ARG A 1 189 ? 27.562 28.242 1.011 1.00 13.29 189 ARG A O 1
ATOM 1477 N N . VAL A 1 190 ? 26.105 29.679 0.051 1.00 9.11 190 VAL A N 1
ATOM 1478 C CA . VAL A 1 190 ? 25.679 28.719 -0.956 1.00 9.80 190 VAL A CA 1
ATOM 1479 C C . VAL A 1 190 ? 25.227 29.511 -2.170 1.00 9.65 190 VAL A C 1
ATOM 1480 O O . VAL A 1 190 ? 24.542 30.531 -2.046 1.00 9.21 190 VAL A O 1
ATOM 1484 N N . GLY A 1 191 ? 25.650 29.063 -3.341 1.00 9.42 191 GLY A N 1
ATOM 1485 C CA . GLY A 1 191 ? 25.248 29.734 -4.561 1.00 8.81 191 GLY A CA 1
ATOM 1486 C C . GLY A 1 191 ? 23.727 29.811 -4.622 1.00 9.05 191 GLY A C 1
ATOM 1487 O O . GLY A 1 191 ? 23.033 28.849 -4.262 1.00 8.37 191 GLY A O 1
ATOM 1488 N N . GLY A 1 192 ? 23.208 30.953 -5.062 1.00 8.13 192 GLY A N 1
ATOM 1489 C CA . GLY A 1 192 ? 21.765 31.114 -5.163 1.00 8.46 192 GLY A CA 1
ATOM 1490 C C . GLY A 1 192 ? 21.129 31.782 -3.963 1.00 7.53 192 GLY A C 1
ATOM 1491 O O . GLY A 1 192 ? 19.994 32.222 -4.034 1.00 7.86 192 GLY A O 1
ATOM 1492 N N . VAL A 1 193 ? 21.855 31.835 -2.848 1.00 7.28 193 VAL A N 1
ATOM 1493 C CA . VAL A 1 193 ? 21.347 32.506 -1.659 1.00 7.26 193 VAL A CA 1
ATOM 1494 C C . VAL A 1 193 ? 22.288 33.651 -1.331 1.00 7.79 193 VAL A C 1
ATOM 1495 O O . VAL A 1 193 ? 23.506 33.462 -1.245 1.00 7.46 193 VAL A O 1
ATOM 1499 N N . SER A 1 194 ? 21.731 34.841 -1.161 1.00 8.06 194 SER A N 1
ATOM 1500 C CA . SER A 1 194 ? 22.559 35.987 -0.813 1.00 8.49 194 SER A CA 1
ATOM 1501 C C . SER A 1 194 ? 22.637 36.120 0.702 1.00 9.00 194 SER A C 1
ATOM 1502 O O . SER A 1 194 ? 21.609 36.191 1.378 1.00 9.66 194 SER A O 1
ATOM 1505 N N . GLY A 1 195 ? 23.858 36.144 1.224 1.00 8.19 195 GLY A N 1
ATOM 1506 C CA . GLY A 1 195 ? 24.049 36.302 2.657 1.00 9.10 195 GLY A CA 1
ATOM 1507 C C . GLY A 1 195 ? 24.158 35.004 3.439 1.00 9.01 195 GLY A C 1
ATOM 1508 O O . GLY A 1 195 ? 24.305 33.920 2.871 1.00 9.42 195 GLY A O 1
ATOM 1509 N N . ASP A 1 196 ? 24.084 35.123 4.757 1.00 9.33 196 ASP A N 1
ATOM 1510 C CA . ASP A 1 196 ? 24.192 33.968 5.639 1.00 9.06 196 ASP A CA 1
ATOM 1511 C C . ASP A 1 196 ? 23.104 32.931 5.411 1.00 9.90 196 ASP A C 1
ATOM 1512 O O . ASP A 1 196 ? 21.922 33.266 5.302 1.00 12.37 196 ASP A O 1
ATOM 1517 N N . VAL A 1 197 ? 23.502 31.672 5.328 1.00 8.87 197 VAL A N 1
ATOM 1518 C CA . VAL A 1 197 ? 22.520 30.604 5.162 1.00 8.77 197 VAL A CA 1
ATOM 1519 C C . VAL A 1 197 ? 22.814 29.490 6.161 1.00 8.25 197 VAL A C 1
ATOM 1520 O O . VAL A 1 197 ? 23.973 29.236 6.503 1.00 8.89 197 VAL A O 1
ATOM 1524 N N . ASP A 1 198 ? 21.755 28.858 6.660 1.00 6.98 198 ASP A N 1
ATOM 1525 C CA . ASP A 1 198 ? 21.880 27.737 7.583 1.00 6.63 198 ASP A CA 1
ATOM 1526 C C . ASP A 1 198 ? 22.273 26.509 6.773 1.00 6.31 198 ASP A C 1
ATOM 1527 O O . ASP A 1 198 ? 21.621 26.193 5.767 1.00 6.37 198 ASP A O 1
ATOM 1532 N N . ARG A 1 199 ? 23.321 25.813 7.216 1.00 6.45 199 ARG A N 1
ATOM 1533 C CA . ARG A 1 199 ? 23.786 24.612 6.522 1.00 6.40 199 ARG A CA 1
ATOM 1534 C C . ARG A 1 199 ? 23.555 23.387 7.387 1.00 5.67 199 ARG A C 1
ATOM 1535 O O . ARG A 1 199 ? 23.785 23.404 8.604 1.00 7.26 199 ARG A O 1
ATOM 1543 N N . ASN A 1 200 ? 23.115 22.317 6.737 1.00 5.29 200 ASN A N 1
ATOM 1544 C CA . ASN A 1 200 ? 22.796 21.061 7.411 1.00 6.46 200 ASN A CA 1
ATOM 1545 C C . ASN A 1 200 ? 23.472 19.873 6.775 1.00 7.36 200 ASN A C 1
ATOM 1546 O O . ASN A 1 200 ? 23.753 19.866 5.566 1.00 6.58 200 ASN A O 1
ATOM 1551 N N . LYS A 1 201 ? 23.713 18.861 7.604 1.00 6.51 201 LYS A N 1
ATOM 1552 C CA . LYS A 1 201 ? 24.275 17.598 7.146 1.00 6.54 201 LYS A CA 1
ATOM 1553 C C . LYS A 1 201 ? 23.200 16.534 7.440 1.00 7.08 201 LYS A C 1
ATOM 1554 O O . LYS A 1 201 ? 22.450 16.651 8.420 1.00 7.80 201 LYS A O 1
ATOM 1560 N N . PHE A 1 202 ? 23.097 15.528 6.570 1.00 6.02 202 PHE A N 1
ATOM 1561 C CA . PHE A 1 202 ? 22.153 14.423 6.770 1.00 7.76 202 PHE A CA 1
ATOM 1562 C C . PHE A 1 202 ? 22.990 13.219 7.198 1.00 8.79 202 PHE A C 1
ATOM 1563 O O . PHE A 1 202 ? 24.031 12.947 6.597 1.00 9.79 202 PHE A O 1
ATOM 1571 N N . ASN A 1 203 ? 22.538 12.498 8.221 1.00 8.58 203 ASN A N 1
ATOM 1572 C CA . ASN A 1 203 ? 23.300 11.360 8.731 1.00 9.21 203 ASN A CA 1
ATOM 1573 C C . ASN A 1 203 ? 22.989 10.092 7.950 1.00 9.92 203 ASN A C 1
ATOM 1574 O O . ASN A 1 203 ? 22.262 9.216 8.422 1.00 12.00 203 ASN A O 1
ATOM 1579 N N . GLY A 1 204 ? 23.552 9.993 6.752 1.00 9.59 204 GLY A N 1
ATOM 1580 C CA . GLY A 1 204 ? 23.299 8.821 5.933 1.00 9.62 204 GLY A CA 1
ATOM 1581 C C . GLY A 1 204 ? 23.549 9.063 4.459 1.00 9.55 204 GLY A C 1
ATOM 1582 O O . GLY A 1 204 ? 23.896 10.164 4.036 1.00 8.38 204 GLY A O 1
ATOM 1583 N N . SER A 1 205 ? 23.371 8.007 3.678 1.00 9.26 205 SER A N 1
ATOM 1584 C CA . SER A 1 205 ? 23.587 8.038 2.241 1.00 9.07 205 SER A CA 1
ATOM 1585 C C . SER A 1 205 ? 22.494 8.762 1.472 1.00 8.83 205 SER A C 1
ATOM 1586 O O . SER A 1 205 ? 21.432 9.061 2.009 1.00 9.07 205 SER A O 1
ATOM 1589 N N . ALA A 1 206 ? 22.755 8.997 0.194 1.00 9.19 206 ALA A N 1
ATOM 1590 C CA . ALA A 1 206 ? 21.761 9.638 -0.659 1.00 8.99 206 ALA A CA 1
ATOM 1591 C C . ALA A 1 206 ? 20.516 8.753 -0.691 1.00 9.42 206 ALA A C 1
ATOM 1592 O O . ALA A 1 206 ? 19.376 9.248 -0.660 1.00 10.02 206 ALA A O 1
ATOM 1594 N N . ALA A 1 207 ? 20.724 7.445 -0.745 1.00 8.63 207 ALA A N 1
ATOM 1595 C CA . ALA A 1 207 ? 19.594 6.512 -0.780 1.00 8.49 207 ALA A CA 1
ATOM 1596 C C . ALA A 1 207 ? 18.741 6.583 0.484 1.00 8.78 207 ALA A C 1
ATOM 1597 O O . ALA A 1 207 ? 17.520 6.499 0.416 1.00 8.75 207 ALA A O 1
ATOM 1599 N N . ARG A 1 208 ? 19.389 6.740 1.637 1.00 8.19 208 ARG A N 1
ATOM 1600 C CA . ARG A 1 208 ? 18.671 6.820 2.903 1.00 9.21 208 ARG A CA 1
ATOM 1601 C C . ARG A 1 208 ? 17.852 8.110 2.966 1.00 8.12 208 ARG A C 1
ATOM 1602 O O . ARG A 1 208 ? 16.747 8.116 3.502 1.00 8.91 208 ARG A O 1
ATOM 1610 N N . LEU A 1 209 ? 18.384 9.187 2.390 1.00 8.58 209 LEU A N 1
ATOM 1611 C CA . LEU A 1 209 ? 17.674 10.468 2.373 1.00 7.43 209 LEU A CA 1
ATOM 1612 C C . LEU A 1 209 ? 16.403 10.311 1.526 1.00 8.52 209 LEU A C 1
ATOM 1613 O O . LEU A 1 209 ? 15.324 10.769 1.910 1.00 8.28 209 LEU A O 1
ATOM 1618 N N . LEU A 1 210 ? 16.540 9.665 0.374 1.00 8.70 210 LEU A N 1
ATOM 1619 C CA . LEU A 1 210 ? 15.397 9.446 -0.515 1.00 8.71 210 LEU A CA 1
ATOM 1620 C C . LEU A 1 210 ? 14.371 8.538 0.165 1.00 8.95 210 LEU A C 1
ATOM 1621 O O . LEU A 1 210 ? 13.153 8.730 0.025 1.00 8.82 210 LEU A O 1
ATOM 1626 N N . ALA A 1 211 ? 14.860 7.536 0.890 1.00 8.75 211 ALA A N 1
ATOM 1627 C CA . ALA A 1 211 ? 13.985 6.626 1.617 1.00 8.15 211 ALA A CA 1
ATOM 1628 C C . ALA A 1 211 ? 13.205 7.400 2.683 1.00 8.37 211 ALA A C 1
ATOM 1629 O O . ALA A 1 211 ? 12.030 7.118 2.926 1.00 9.20 211 ALA A O 1
ATOM 1631 N N . LEU A 1 212 ? 13.851 8.369 3.329 1.00 8.64 212 LEU A N 1
ATOM 1632 C CA . LEU A 1 212 ? 13.162 9.171 4.342 1.00 8.88 212 LEU A CA 1
ATOM 1633 C C . LEU A 1 212 ? 12.078 10.009 3.654 1.00 8.81 212 LEU A C 1
ATOM 1634 O O . LEU A 1 212 ? 10.947 10.130 4.146 1.00 8.22 212 LEU A O 1
ATOM 1639 N N . ALA A 1 213 ? 12.420 10.581 2.502 1.00 8.32 213 ALA A N 1
ATOM 1640 C CA . ALA A 1 213 ? 11.454 11.382 1.751 1.00 8.45 213 ALA A CA 1
ATOM 1641 C C . ALA A 1 213 ? 10.265 10.525 1.309 1.00 9.27 213 ALA A C 1
ATOM 1642 O O . ALA A 1 213 ? 9.115 10.934 1.448 1.00 9.91 213 ALA A O 1
ATOM 1644 N N . ASN A 1 214 ? 10.533 9.327 0.797 1.00 8.74 214 ASN A N 1
ATOM 1645 C CA . ASN A 1 214 ? 9.447 8.471 0.311 1.00 8.39 214 ASN A CA 1
ATOM 1646 C C . ASN A 1 214 ? 8.767 7.571 1.331 1.00 8.88 214 ASN A C 1
ATOM 1647 O O . ASN A 1 214 ? 7.820 6.873 0.981 1.00 9.14 214 ASN A O 1
ATOM 1652 N N . ASN A 1 215 ? 9.242 7.594 2.573 1.00 9.81 215 ASN A N 1
ATOM 1653 C CA . ASN A 1 215 ? 8.684 6.781 3.656 1.00 10.74 215 ASN A CA 1
ATOM 1654 C C . ASN A 1 215 ? 8.897 5.302 3.393 1.00 11.13 215 ASN A C 1
ATOM 1655 O O . ASN A 1 215 ? 7.987 4.495 3.571 1.00 11.69 215 ASN A O 1
ATOM 1660 N N . THR A 1 216 ? 10.099 4.954 2.947 1.00 11.42 216 THR A N 1
ATOM 1661 C CA . THR A 1 216 ? 10.429 3.553 2.693 1.00 14.84 216 THR A CA 1
ATOM 1662 C C . THR A 1 216 ? 11.583 3.145 3.601 1.00 17.15 216 THR A C 1
ATOM 1663 O O . THR A 1 216 ? 12.144 2.052 3.457 1.00 18.78 216 THR A O 1
ATOM 1667 N N . ALA A 1 217 ? 11.944 4.020 4.532 1.00 19.17 217 ALA A N 1
ATOM 1668 C CA . ALA A 1 217 ? 13.028 3.708 5.461 1.00 22.64 217 ALA A CA 1
ATOM 1669 C C . ALA A 1 217 ? 13.217 4.767 6.539 1.00 25.05 217 ALA A C 1
ATOM 1670 O O . ALA A 1 217 ? 13.402 4.354 7.707 1.00 25.91 217 ALA A O 1
#

Organism: Streptomyces globisporus (NCBI:txid1908)

Solvent-accessible surface area: 8904 Å² total; per-residue (Å²): 64,89,63,67,18,11,0,0,5,2,9,67,204,33,20,91,16,80,5,72,34,0,89,97,56,51,9,38,1,0,1,0,25,0,0,22,6,60,130,88,77,3,141,100,11,76,56,5,49,74,63,0,72,105,24,21,0,24,14,0,3,22,0,23,0,60,5,94,52,33,57,1,42,46,0,0,40,48,0,12,73,50,20,2,35,47,68,151,53,84,79,6,3,0,1,0,0,9,0,44,83,22,82,83,54,67,63,24,7,66,40,60,60,96,95,0,77,71,11,0,51,46,0,10,56,90,0,83,81,106,8,87,10,47,0,0,0,20,0,40,21,73,0,0,54,75,1,0,35,62,39,94,33,0,28,106,76,6,34,2,4,0,10,56,146,76,54,108,65,18,83,48,6,103,0,9,106,63,31,26,0,3,4,17,22,28,96,10,153,12,41,26,11,102,36,71,0,35,45,0,29,4,53,30,65,69,74,144,2,69,14,18,0,9,75,81,103

B-factor: mean 11.74, std 6.9, range [3.58, 50.47]

Secondary structure (DSSP, 8-state):
---SSEEEEE-GGG-S--HHHHHHTT--EEEEEEEETTTEE-TTHHHHHHHHHHTT-EEEEEEE--TTTS-HHHHHHHHHHTT-----SSSBPPPEEE--S-SSS-TTTT--HHHHHHHHHHHHHHHHHHHSSPPEEEE-HHHHHHHHTS--TTTTT--EEEE-TT-SS----TTSSS-SEEEEEEEEEETTEEEEEEEEEESS-HHHHHHHHHT--

Sequence (217 aa):
DTSGVQGIDVSHWQGSINWSSVKSAGMSFAYIKATEGTNYKDDRFSANYTNAYNAGIIRGAYHFARPNASSGTAQADYFASNGGGWSRDNRTLPGVLDIEHNPSGAMCYGLSTTQMRTWINDFHARYKARTTRDVVIYTTASWWNTCTGSWNGMAAKSPFWVAHWGVSAPTVPSGFPTWTFWQYSATGRVGGVSGDVDRNKFNGSAARLLALANNTA

InterPro domains:
  IPR002053 Glycoside hydrolase, family 25 [PF01183] (85-270)
  IPR002053 Glycoside hydrolase, family 25 [PS51904] (81-294)
  IPR008270 Glycosyl hydrolases family 25, active site [PS00953] (86-119)
  IPR017853 Glycoside hydrolase superfamily [SSF51445] (79-292)
  IPR018077 Glycoside hydrolase, family 25 subgroup [SM00641] (82-191)